Protein AF-A0A7C6WWT4-F1 (afdb_monomer_lite)

Foldseek 3Di:
DDDDDDDDDDDPPPVVVVVVVVVVVVVVVPPPPPPPQPAAEDEDEAQDKDKDFDAAFPDKDKQDVQQWNWDDPDRTIIIIHGHHADWIWMWTQHPVGIGIHIYGYDHDCPVVQVVLCVQLPDPQWDWDDDPQEIEIAGEDAEVVSVVSSVVSVVVVGVHYDYHYHHNDYDDPDPPPDDDQVVLVVVLPFPQWRWDAAPQEIETDGEHQDPVSQVSSQVSSCVRGVHYHRLYHHPDDPDDDDDDDDDDDDDDDDDDDDDDDDDDDDDDDDDDDDDDDDPCPPQVNLLVSLCVQLVDPQWHWGGDPQEIETDGEDQDVSSQVVSQVSNVVRGVHYHYPYHHDDPDPPDPDDDDDDDDDDDDDDDDD

Sequence (364 aa):
MIENGRWSSYIRLYPKAIITLIFVLIFILCAPSIQAEEKATFGVVVGCSRILRAEDVVRAAVANPNIADIVVVSKTEVIVNGKAEGRTTLYIWDSSGRVGYDIRVCDDNHEFLSEIHDTIGLDDLKVRFAKSTLLMEGTCETDAEYERADKIAKAYAEKVLNLITVLHPKSPPPPETIDASQVAADMGIEGVHVRVVKGAIILEGSVKNPDDSKRAEEFAKLFAPQVLNFLDVETPPEEEVKEAASEAGVATAVAPSEEAVEEVDVENAGDEAEDVPLVDSDAELRDRIIAALQDPDIEVMVVDGTALLEGEVPDDYRKLRAEAVAKLYAQKVVSVLQVVEAEPELPVVSVLPEEPPAPVAPEI

Radius of gyration: 49.46 Å; chains: 1; bounding box: 123×94×142 Å

Structure (mmCIF, N/CA/C/O backbone):
data_AF-A0A7C6WWT4-F1
#
_entry.id   AF-A0A7C6WWT4-F1
#
loop_
_atom_site.group_PDB
_atom_site.id
_atom_site.type_symbol
_atom_site.label_atom_id
_atom_site.label_alt_id
_atom_site.label_comp_id
_atom_site.label_asym_id
_atom_site.label_entity_id
_atom_site.label_seq_id
_atom_site.pdbx_PDB_ins_code
_atom_site.Cartn_x
_atom_site.Cartn_y
_atom_site.Cartn_z
_atom_site.occupancy
_atom_site.B_iso_or_equiv
_atom_site.auth_seq_id
_atom_site.auth_comp_id
_atom_site.auth_asym_id
_atom_site.auth_atom_id
_atom_site.pdbx_PDB_model_num
ATOM 1 N N . MET A 1 1 ? -23.787 81.669 38.935 1.00 37.09 1 MET A N 1
ATOM 2 C CA . MET A 1 1 ? -23.918 80.900 40.191 1.00 37.09 1 MET A CA 1
ATOM 3 C C . MET A 1 1 ? -25.278 80.219 40.142 1.00 37.09 1 MET A C 1
ATOM 5 O O . MET A 1 1 ? -26.197 80.804 39.593 1.00 37.09 1 MET A O 1
ATOM 9 N N . ILE A 1 2 ? -25.318 78.957 40.546 1.00 45.47 2 ILE A N 1
ATOM 10 C CA . ILE A 1 2 ? -26.295 77.909 40.209 1.00 45.47 2 ILE A CA 1
ATOM 11 C C . ILE A 1 2 ? -27.737 78.275 40.588 1.00 45.47 2 ILE A C 1
ATOM 13 O O . ILE A 1 2 ? -27.960 78.653 41.731 1.00 45.47 2 ILE A O 1
ATOM 17 N N . GLU A 1 3 ? -28.706 78.025 39.699 1.00 39.69 3 GLU A N 1
ATOM 18 C CA . GLU A 1 3 ? -30.066 77.679 40.130 1.00 39.69 3 GLU A CA 1
ATOM 19 C C . GLU A 1 3 ? -30.802 76.796 39.108 1.00 39.69 3 GLU A C 1
ATOM 21 O O . GLU A 1 3 ? -30.826 77.050 37.905 1.00 39.69 3 GLU A O 1
ATOM 26 N N . ASN A 1 4 ? -31.343 75.698 39.635 1.00 45.47 4 ASN A N 1
ATOM 27 C CA . ASN A 1 4 ? -31.961 74.575 38.942 1.00 45.47 4 ASN A CA 1
ATOM 28 C C . ASN A 1 4 ? -33.418 74.866 38.552 1.00 45.47 4 ASN A C 1
ATOM 30 O O . ASN A 1 4 ? -34.214 75.286 39.389 1.00 45.47 4 ASN A O 1
ATOM 34 N N . GLY A 1 5 ? -33.800 74.503 37.323 1.00 41.12 5 GLY A N 1
ATOM 35 C CA . GLY A 1 5 ? -35.163 74.628 36.800 1.00 41.12 5 GLY A CA 1
ATOM 36 C C . GLY A 1 5 ? -35.658 73.373 36.072 1.00 41.12 5 GLY A C 1
ATOM 37 O O . GLY A 1 5 ? -35.593 73.292 34.854 1.00 41.12 5 GLY A O 1
ATOM 38 N N . ARG A 1 6 ? -36.156 72.410 36.859 1.00 50.09 6 ARG A N 1
ATOM 39 C CA . ARG A 1 6 ? -37.199 71.391 36.579 1.00 50.09 6 ARG A CA 1
ATOM 40 C C . ARG A 1 6 ? -37.656 71.188 35.122 1.00 50.09 6 ARG A C 1
ATOM 42 O O . ARG A 1 6 ? -38.455 71.978 34.628 1.00 50.09 6 ARG A O 1
ATOM 49 N N . TRP A 1 7 ? -37.374 70.010 34.557 1.00 43.59 7 TRP A N 1
ATOM 50 C CA . TRP A 1 7 ? -38.223 69.371 33.537 1.00 43.59 7 TRP A CA 1
ATOM 51 C C . TRP A 1 7 ? -38.730 68.021 34.060 1.00 43.59 7 TRP A C 1
ATOM 53 O O . TRP A 1 7 ? -37.969 67.082 34.270 1.00 43.59 7 TRP A O 1
ATOM 63 N N . SER A 1 8 ? -40.038 67.959 34.306 1.00 48.38 8 SER A N 1
ATOM 64 C CA . SER A 1 8 ? -40.795 66.723 34.502 1.00 48.38 8 SER A CA 1
ATOM 65 C C . SER A 1 8 ? -41.314 66.271 33.142 1.00 48.38 8 SER A C 1
ATOM 67 O O . SER A 1 8 ? -41.936 67.063 32.435 1.00 48.38 8 SER A O 1
ATOM 69 N N . SER A 1 9 ? -41.090 65.012 32.774 1.00 57.28 9 SER A N 1
ATOM 70 C CA . SER A 1 9 ? -41.817 64.342 31.690 1.00 57.28 9 SER A CA 1
ATOM 71 C C . SER A 1 9 ? -41.943 62.849 31.995 1.00 57.28 9 SER A C 1
ATOM 73 O O . SER A 1 9 ? -41.106 62.026 31.652 1.00 57.28 9 SER A O 1
ATOM 75 N N . TYR A 1 10 ? -43.003 62.564 32.745 1.00 50.06 10 TYR A N 1
ATOM 76 C CA . TYR A 1 10 ? -43.817 61.353 32.816 1.00 50.06 10 TYR A CA 1
ATOM 77 C C . TYR A 1 10 ? -43.426 60.158 31.922 1.00 50.06 10 TYR A C 1
ATOM 79 O O . TYR A 1 10 ? -43.824 60.086 30.762 1.00 50.06 10 TYR A O 1
ATOM 87 N N . ILE A 1 11 ? -42.844 59.120 32.528 1.00 55.06 11 ILE A N 1
ATOM 88 C CA . ILE A 1 11 ? -43.071 57.737 32.093 1.00 55.06 11 ILE A CA 1
ATOM 89 C C . ILE A 1 11 ? -44.123 57.171 33.049 1.00 55.06 11 ILE A C 1
ATOM 91 O O . ILE A 1 11 ? -43.846 56.924 34.222 1.00 55.06 11 ILE A O 1
ATOM 95 N N . ARG A 1 12 ? -45.365 57.014 32.577 1.00 57.94 12 ARG A N 1
ATOM 96 C CA . ARG A 1 12 ? -46.399 56.278 33.319 1.00 57.94 12 ARG A CA 1
ATOM 97 C C . ARG A 1 12 ? -46.010 54.798 33.333 1.00 57.94 12 ARG A C 1
ATOM 99 O O . ARG A 1 12 ? -46.416 54.035 32.464 1.00 57.94 12 ARG A O 1
ATOM 106 N N . LEU A 1 13 ? -45.199 54.408 34.314 1.00 54.38 13 LEU A N 1
ATOM 107 C CA . LEU A 1 13 ? -44.956 53.014 34.667 1.00 54.38 13 LEU A CA 1
ATOM 108 C C . LEU A 1 13 ? -46.289 52.403 35.116 1.00 54.38 13 LEU A C 1
ATOM 110 O O . LEU A 1 13 ? -46.769 52.687 36.211 1.00 54.38 13 LEU A O 1
ATOM 114 N N . TYR A 1 14 ? -46.910 51.578 34.272 1.00 64.81 14 TYR A N 1
ATOM 115 C CA . TYR A 1 14 ? -48.048 50.762 34.685 1.00 64.81 14 TYR A CA 1
ATOM 116 C C . TYR A 1 14 ? -47.516 49.635 35.585 1.00 64.81 14 TYR A C 1
ATOM 118 O O . TYR A 1 14 ? -46.857 48.725 35.075 1.00 64.81 14 TYR A O 1
ATOM 126 N N . PRO A 1 15 ? -47.790 49.639 36.905 1.00 66.06 15 PRO A N 1
ATOM 127 C CA . PRO A 1 15 ? -47.183 48.685 37.840 1.00 66.06 15 PRO A CA 1
ATOM 128 C C . PRO A 1 15 ? -47.517 47.230 37.483 1.00 66.06 15 PRO A C 1
ATOM 130 O O . PRO A 1 15 ? -46.713 46.332 37.702 1.00 66.06 15 PRO A O 1
ATOM 133 N N . LYS A 1 16 ? -48.669 47.000 36.840 1.00 67.75 16 LYS A N 1
ATOM 134 C CA . LYS A 1 16 ? -49.103 45.677 36.373 1.00 67.75 16 LYS A CA 1
ATOM 135 C C . LYS A 1 16 ? -48.230 45.122 35.243 1.00 67.75 16 LYS A C 1
ATOM 137 O O . LYS A 1 16 ? -47.957 43.931 35.256 1.00 67.75 16 LYS A O 1
ATOM 142 N N . ALA A 1 17 ? -47.761 45.971 34.323 1.00 72.69 17 ALA A N 1
ATOM 143 C CA . ALA A 1 17 ? -46.918 45.555 33.199 1.00 72.69 17 ALA A CA 1
ATOM 144 C C . ALA A 1 17 ? -45.510 45.145 33.661 1.00 72.69 17 ALA A C 1
ATOM 146 O O . ALA A 1 17 ? -44.929 44.193 33.143 1.00 72.69 17 ALA A O 1
ATOM 147 N N . ILE A 1 18 ? -44.990 45.824 34.688 1.00 77.25 18 ILE A N 1
ATOM 148 C CA . ILE A 1 18 ? -43.711 45.472 35.317 1.00 77.25 18 ILE A CA 1
ATOM 149 C C . ILE A 1 18 ? -43.830 44.156 36.082 1.00 77.25 18 ILE A C 1
ATOM 151 O O . ILE A 1 18 ? -42.967 43.299 35.942 1.00 77.25 18 ILE A O 1
ATOM 155 N N . ILE A 1 19 ? -44.915 43.954 36.834 1.00 80.25 19 ILE A N 1
ATOM 156 C CA . ILE A 1 19 ? -45.134 42.702 37.572 1.00 80.25 19 ILE A CA 1
ATOM 157 C C . ILE A 1 19 ? -45.269 41.516 36.608 1.00 80.25 19 ILE A C 1
ATOM 159 O O . ILE A 1 19 ? -44.666 40.474 36.852 1.00 80.25 19 ILE A O 1
ATOM 163 N N . THR A 1 20 ? -45.985 41.668 35.488 1.00 80.38 20 THR A N 1
ATOM 164 C CA . THR A 1 20 ? -46.071 40.609 34.469 1.00 80.38 20 THR A CA 1
ATOM 165 C C . THR A 1 20 ? -44.727 40.334 33.805 1.00 80.38 20 THR A C 1
ATOM 167 O O . THR A 1 20 ? -44.397 39.176 33.576 1.00 80.38 20 THR A O 1
ATOM 170 N N . LEU A 1 21 ? -43.919 41.367 33.544 1.00 81.25 21 LEU A N 1
ATOM 171 C CA . LEU A 1 21 ? -42.595 41.198 32.945 1.00 81.25 21 LEU A CA 1
ATOM 172 C C . LEU A 1 21 ? -41.622 40.506 33.910 1.00 81.25 21 LEU A C 1
ATOM 174 O O . LEU A 1 21 ? -40.869 39.637 33.487 1.00 81.25 21 LEU A O 1
ATOM 178 N N . ILE A 1 22 ? -41.697 40.815 35.207 1.00 82.25 22 ILE A N 1
ATOM 179 C CA . ILE A 1 22 ? -40.928 40.125 36.250 1.00 82.25 22 ILE A CA 1
ATOM 180 C C . ILE A 1 22 ? -41.369 38.663 36.374 1.00 82.25 22 ILE A C 1
ATOM 182 O O . ILE A 1 22 ? -40.515 37.787 36.447 1.00 82.25 22 ILE A O 1
ATOM 186 N N . PHE A 1 23 ? -42.673 38.370 36.346 1.00 79.19 23 PHE A N 1
ATOM 187 C CA . PHE A 1 23 ? -43.162 36.987 36.402 1.00 79.19 23 PHE A CA 1
ATOM 188 C C . PHE A 1 23 ? -42.739 36.165 35.182 1.00 79.19 23 PHE A C 1
ATOM 190 O O . PHE A 1 23 ? -42.333 35.019 35.343 1.00 79.19 23 PHE A O 1
ATOM 197 N N . VAL A 1 24 ? -42.775 36.745 33.979 1.00 81.06 24 VAL A N 1
ATOM 198 C CA . VAL A 1 24 ? -42.287 36.085 32.757 1.00 81.06 24 VAL A CA 1
ATOM 199 C C . VAL A 1 24 ? -40.772 35.883 32.815 1.00 81.06 24 VAL A C 1
ATOM 201 O O . VAL A 1 24 ? -40.292 34.804 32.480 1.00 81.06 24 VAL A O 1
ATOM 204 N N . LEU A 1 25 ? -40.017 36.867 33.310 1.00 79.44 25 LEU A N 1
ATOM 205 C CA . LEU A 1 25 ? -38.568 36.751 33.482 1.00 79.44 25 LEU A CA 1
ATOM 206 C C . LEU A 1 25 ? -38.199 35.672 34.515 1.00 79.44 25 LEU A C 1
ATOM 208 O O . LEU A 1 25 ? -37.285 34.891 34.279 1.00 79.44 25 LEU A O 1
ATOM 212 N N . ILE A 1 26 ? -38.942 35.577 35.622 1.00 80.12 26 ILE A N 1
ATOM 213 C CA . ILE A 1 26 ? -38.788 34.516 36.629 1.00 80.12 26 ILE A CA 1
ATOM 214 C C . ILE A 1 26 ? -39.153 33.153 36.040 1.00 80.12 26 ILE A C 1
ATOM 216 O O . ILE A 1 26 ? -38.469 32.178 36.320 1.00 80.12 26 ILE A O 1
ATOM 220 N N . PHE A 1 27 ? -40.187 33.069 35.201 1.00 72.25 27 PHE A N 1
ATOM 221 C CA . PHE A 1 27 ? -40.571 31.816 34.550 1.00 72.25 27 PHE A CA 1
ATOM 222 C C . PHE A 1 27 ? -39.515 31.342 33.539 1.00 72.25 27 PHE A C 1
ATOM 224 O O . PHE A 1 27 ? -39.257 30.148 33.437 1.00 72.25 27 PHE A O 1
ATOM 231 N N . ILE A 1 28 ? -38.855 32.275 32.844 1.00 72.12 28 ILE A N 1
ATOM 232 C CA . ILE A 1 28 ? -37.736 31.985 31.935 1.00 72.12 28 ILE A CA 1
ATOM 233 C C . ILE A 1 28 ? -36.472 31.593 32.720 1.00 72.12 28 ILE A C 1
ATOM 235 O O . ILE A 1 28 ? -35.783 30.660 32.319 1.00 72.12 28 ILE A O 1
ATOM 239 N N . LEU A 1 29 ? -36.182 32.243 33.857 1.00 67.12 29 LEU A N 1
ATOM 240 C CA . LEU A 1 29 ? -35.062 31.861 34.733 1.00 67.12 29 LEU A CA 1
ATOM 241 C C . LEU A 1 29 ? -35.305 30.557 35.512 1.00 67.12 29 LEU A C 1
ATOM 243 O O . LEU A 1 29 ? -34.347 29.923 35.940 1.00 67.12 29 LEU A O 1
ATOM 247 N N . CYS A 1 30 ? -36.564 30.166 35.709 1.00 58.78 30 CYS A N 1
ATOM 248 C CA . CYS A 1 30 ? -36.973 28.942 36.402 1.00 58.78 30 CYS A CA 1
ATOM 249 C C . CYS A 1 30 ? -37.326 27.811 35.421 1.00 58.78 30 CYS A C 1
ATOM 251 O O . CYS A 1 30 ? -37.989 26.841 35.792 1.00 58.78 30 CYS A O 1
ATOM 253 N N . ALA A 1 31 ? -36.901 27.917 34.157 1.00 66.12 31 ALA A N 1
ATOM 254 C CA . ALA A 1 31 ? -36.904 26.760 33.281 1.00 66.12 31 ALA A CA 1
ATOM 255 C C . ALA A 1 31 ? -35.972 25.711 33.912 1.00 66.12 31 ALA A C 1
ATOM 257 O O . ALA A 1 31 ? -34.807 26.025 34.170 1.00 66.12 31 ALA A O 1
ATOM 258 N N . PRO A 1 32 ? -36.455 24.492 34.214 1.00 60.78 32 PRO A N 1
ATOM 259 C CA . PRO A 1 32 ? -35.585 23.454 34.732 1.00 60.78 32 PRO A CA 1
ATOM 260 C C . PRO A 1 32 ? -34.499 23.214 33.689 1.00 60.78 32 PRO A C 1
ATOM 262 O O . PRO A 1 32 ? -34.790 22.814 32.560 1.00 60.78 32 PRO A O 1
ATOM 265 N N . SER A 1 33 ? -33.250 23.502 34.050 1.00 61.88 33 SER A N 1
ATOM 266 C CA . SER A 1 33 ? -32.102 23.143 33.235 1.00 61.88 33 SER A CA 1
ATOM 267 C C . SER A 1 33 ? -32.177 21.640 32.997 1.00 61.88 33 SER A C 1
ATOM 269 O O . SER A 1 33 ? -32.042 20.856 33.937 1.00 61.88 33 SER A O 1
ATOM 271 N N . ILE A 1 34 ? -32.432 21.233 31.752 1.00 55.34 34 ILE A N 1
ATOM 272 C CA . ILE A 1 34 ? -32.252 19.848 31.324 1.00 55.34 34 ILE A CA 1
ATOM 273 C C . ILE A 1 34 ? -30.749 19.597 31.427 1.00 55.34 34 ILE A C 1
ATOM 275 O O . ILE A 1 34 ? -29.979 19.931 30.531 1.00 55.34 34 ILE A O 1
ATOM 279 N N . GLN A 1 35 ? -30.324 19.106 32.587 1.00 47.88 35 GLN A N 1
ATOM 280 C CA . GLN A 1 35 ? -28.974 18.623 32.816 1.00 47.88 35 GLN A CA 1
ATOM 281 C C . GLN A 1 35 ? -28.802 17.405 31.907 1.00 47.88 35 GLN A C 1
ATOM 283 O O . GLN A 1 35 ? -29.459 16.381 32.096 1.00 47.88 35 GLN A O 1
ATOM 288 N N . ALA A 1 36 ? -27.974 17.539 30.873 1.00 52.09 36 ALA A N 1
ATOM 289 C CA . ALA A 1 36 ? -27.490 16.388 30.137 1.00 52.09 36 ALA A CA 1
ATOM 290 C C . ALA A 1 36 ? -26.675 15.543 31.125 1.00 52.09 36 ALA A C 1
ATOM 292 O O . ALA A 1 36 ? -25.638 15.990 31.604 1.00 52.09 36 ALA A O 1
ATOM 293 N N . GLU A 1 37 ? -27.195 14.369 31.484 1.00 60.41 37 GLU A N 1
ATOM 294 C CA . GLU A 1 37 ? -26.532 13.411 32.370 1.00 60.41 37 GLU A CA 1
ATOM 295 C C . GLU A 1 37 ? -25.181 13.032 31.740 1.00 60.41 37 GLU A C 1
ATOM 297 O O . GLU A 1 37 ? -25.131 12.308 30.741 1.00 60.41 37 GLU A O 1
ATOM 302 N N . GLU A 1 38 ? -24.087 13.584 32.271 1.00 60.84 38 GLU A N 1
ATOM 303 C CA . GLU A 1 38 ? -22.725 13.256 31.856 1.00 60.84 38 GLU A CA 1
ATOM 304 C C . GLU A 1 38 ? -22.441 11.810 32.278 1.00 60.84 38 GLU A C 1
ATOM 306 O O . GLU A 1 38 ? -22.104 11.515 33.423 1.00 60.84 38 GLU A O 1
ATOM 311 N N . LYS A 1 39 ? -22.676 10.872 31.357 1.00 74.69 39 LYS A N 1
ATOM 312 C CA . LYS A 1 39 ? -22.480 9.443 31.612 1.00 74.69 39 LYS A CA 1
ATOM 313 C C . LYS A 1 39 ? -20.994 9.156 31.802 1.00 74.69 39 LYS A C 1
ATOM 315 O O . LYS A 1 39 ? -20.193 9.368 30.889 1.00 74.69 39 LYS A O 1
ATOM 320 N N . ALA A 1 40 ? -20.634 8.613 32.961 1.00 84.38 40 ALA A N 1
ATOM 321 C CA . ALA A 1 40 ? -19.265 8.208 33.253 1.00 84.38 40 ALA A CA 1
ATOM 322 C C . ALA A 1 40 ? -18.794 7.141 32.249 1.00 84.38 40 ALA A C 1
ATOM 324 O O . ALA A 1 40 ? -19.489 6.157 31.993 1.00 84.38 40 ALA A O 1
ATOM 325 N N . THR A 1 41 ? -17.611 7.333 31.663 1.00 89.06 41 THR A N 1
ATOM 326 C CA . THR A 1 41 ? -17.051 6.388 30.685 1.00 89.06 41 THR A CA 1
ATOM 327 C C . THR A 1 41 ? -16.286 5.270 31.396 1.00 89.06 41 THR A C 1
ATOM 329 O O . THR A 1 41 ? -15.488 5.536 32.293 1.00 89.06 41 THR A O 1
ATOM 332 N N . PHE A 1 42 ? -16.488 4.020 30.979 1.00 90.88 42 PHE A N 1
ATOM 333 C CA . PHE A 1 42 ? -15.825 2.842 31.537 1.00 90.88 42 PHE A CA 1
ATOM 334 C C . PHE A 1 42 ? -15.262 1.954 30.419 1.00 90.88 42 PHE A C 1
ATOM 336 O O . PHE A 1 42 ? -16.002 1.374 29.628 1.00 90.88 42 PHE A O 1
ATOM 343 N N . GLY A 1 43 ? -13.933 1.872 30.331 1.00 90.75 43 GLY A N 1
ATOM 344 C CA . GLY A 1 43 ? -13.235 1.097 29.300 1.00 90.75 43 GLY A CA 1
ATOM 345 C C . GLY A 1 43 ? -12.990 -0.361 29.701 1.00 90.75 43 GLY A C 1
ATOM 346 O O . GLY A 1 43 ? -12.590 -0.618 30.841 1.00 90.75 43 GLY A O 1
ATOM 347 N N . VAL A 1 44 ? -13.180 -1.291 28.764 1.00 92.38 44 VAL A N 1
ATOM 348 C CA . VAL A 1 44 ? -12.914 -2.734 28.905 1.00 92.38 44 VAL A CA 1
ATOM 349 C C . VAL A 1 44 ? -12.201 -3.241 27.645 1.00 92.38 44 VAL A C 1
ATOM 351 O O . VAL A 1 44 ? -12.447 -2.726 26.560 1.00 92.38 44 VAL A O 1
ATOM 354 N N . VAL A 1 45 ? -11.317 -4.229 27.780 1.00 90.75 45 VAL A N 1
ATOM 355 C CA . VAL A 1 45 ? -10.637 -4.862 26.637 1.00 90.75 45 VAL A CA 1
ATOM 356 C C . VAL A 1 45 ? -11.457 -6.053 26.127 1.00 90.75 45 VAL A C 1
ATOM 358 O O . VAL A 1 45 ? -12.084 -6.747 26.932 1.00 90.75 45 VAL A O 1
ATOM 361 N N . VAL A 1 46 ? -11.494 -6.284 24.810 1.00 92.00 46 VAL A N 1
ATOM 362 C CA . VAL A 1 46 ? -12.148 -7.469 24.218 1.00 92.00 46 VAL A CA 1
ATOM 363 C C . VAL A 1 46 ? -11.571 -8.751 24.835 1.00 92.00 46 VAL A C 1
ATOM 365 O O . VAL A 1 46 ? -10.364 -8.909 24.952 1.00 92.00 46 VAL A O 1
ATOM 368 N N . GLY A 1 47 ? -12.431 -9.670 25.275 1.00 88.19 47 GLY A N 1
ATOM 369 C CA . GLY A 1 47 ? -12.022 -10.919 25.926 1.00 88.19 47 GLY A CA 1
ATOM 370 C C . GLY A 1 47 ? -11.629 -10.775 27.402 1.00 88.19 47 GLY A C 1
ATOM 371 O O . GLY A 1 47 ? -11.477 -11.784 28.090 1.00 88.19 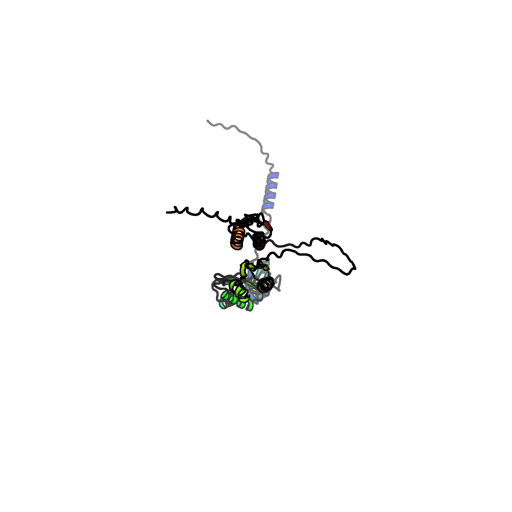47 GLY A O 1
ATOM 372 N N . CYS A 1 48 ? -11.523 -9.550 27.924 1.00 89.56 48 CYS A N 1
ATOM 373 C CA . CYS A 1 48 ? -11.205 -9.283 29.323 1.00 89.56 48 CYS A CA 1
ATOM 374 C C . CYS A 1 48 ? -12.435 -8.846 30.132 1.00 89.56 48 CYS A C 1
ATOM 376 O O . CYS A 1 48 ? -13.448 -8.377 29.607 1.00 89.56 48 CYS A O 1
ATOM 378 N N . SER A 1 49 ? -12.319 -8.955 31.455 1.00 93.38 49 SER A N 1
ATOM 379 C CA . SER A 1 49 ? -13.327 -8.502 32.415 1.00 93.38 49 SER A CA 1
ATOM 380 C C . SER A 1 49 ? -12.769 -7.411 33.321 1.00 93.38 49 SER A C 1
ATOM 382 O O . SER A 1 49 ? -11.629 -7.516 33.776 1.00 93.38 49 SER A O 1
ATOM 384 N N . ARG A 1 50 ? -13.574 -6.401 33.655 1.00 94.00 50 ARG A N 1
ATOM 385 C CA . ARG A 1 50 ? -13.189 -5.334 34.587 1.00 94.00 50 ARG A CA 1
ATOM 386 C C . ARG A 1 50 ? -14.277 -5.105 35.631 1.00 94.00 50 ARG A C 1
ATOM 388 O O . ARG A 1 50 ? -15.463 -5.112 35.314 1.00 94.00 50 ARG A O 1
ATOM 395 N N . ILE A 1 51 ? -13.868 -4.885 36.878 1.00 95.12 51 ILE A N 1
ATOM 396 C CA . ILE A 1 51 ? -14.790 -4.634 37.992 1.00 95.12 51 ILE A CA 1
ATOM 397 C C . ILE A 1 51 ? -15.173 -3.153 38.007 1.00 95.12 51 ILE A C 1
ATOM 399 O O . ILE A 1 51 ? -14.311 -2.278 38.124 1.00 95.12 51 ILE A O 1
ATOM 403 N N . LEU A 1 52 ? -16.471 -2.886 37.916 1.00 93.81 52 LEU A N 1
ATOM 404 C CA . LEU A 1 52 ? -17.077 -1.594 38.187 1.00 93.81 52 LEU A CA 1
ATOM 405 C C . LEU A 1 52 ? -17.570 -1.578 39.634 1.00 93.81 52 LEU A C 1
ATOM 407 O O . LEU A 1 52 ? -18.401 -2.396 40.036 1.00 93.81 52 LEU A O 1
ATOM 411 N N . ARG A 1 53 ? -17.048 -0.633 40.415 1.00 92.94 53 ARG A N 1
ATOM 412 C CA . ARG A 1 53 ? -17.513 -0.391 41.781 1.00 92.94 53 ARG A CA 1
ATOM 413 C C . ARG A 1 53 ? -18.717 0.540 41.756 1.00 92.94 53 ARG A C 1
ATOM 415 O O . ARG A 1 53 ? -18.680 1.568 41.084 1.00 92.94 53 ARG A O 1
ATOM 422 N N . ALA A 1 54 ? -19.749 0.164 42.494 1.00 88.75 54 ALA A N 1
ATOM 423 C CA . ALA A 1 54 ? -20.974 0.929 42.687 1.00 88.75 54 ALA A CA 1
ATOM 424 C C . ALA A 1 54 ? -21.414 0.811 44.155 1.00 88.75 54 ALA A C 1
ATOM 426 O O . ALA A 1 54 ? -20.810 0.065 44.921 1.00 88.75 54 ALA A O 1
ATOM 427 N N . GLU A 1 55 ? -22.441 1.547 44.563 1.00 90.19 55 GLU A N 1
ATOM 428 C CA . GLU A 1 55 ? -22.988 1.481 45.922 1.00 90.19 55 GLU A CA 1
ATOM 429 C C . GLU A 1 55 ? -24.436 0.992 45.867 1.00 90.19 55 GLU A C 1
ATOM 431 O O . GLU A 1 55 ? -25.180 1.362 44.965 1.00 90.19 55 GLU A O 1
ATOM 436 N N . ASP A 1 56 ? -24.824 0.127 46.808 1.00 91.38 56 ASP A N 1
ATOM 437 C CA . ASP A 1 56 ? -26.190 -0.392 46.958 1.00 91.38 56 ASP A CA 1
ATOM 438 C C . ASP A 1 56 ? -26.872 -0.867 45.659 1.00 91.38 56 ASP A C 1
ATOM 440 O O . ASP A 1 56 ? -28.060 -0.631 45.440 1.00 91.38 56 ASP A O 1
ATOM 444 N N . VAL A 1 57 ? -26.144 -1.591 44.804 1.00 92.69 57 VAL A N 1
ATOM 445 C CA . VAL A 1 57 ? -26.666 -2.121 43.538 1.00 92.69 57 VAL A CA 1
ATOM 446 C C . VAL A 1 57 ? -27.883 -3.012 43.792 1.00 92.69 57 VAL A C 1
ATOM 448 O O . VAL A 1 57 ? -27.791 -4.076 44.408 1.00 92.69 57 VAL A O 1
ATOM 451 N N . VAL A 1 58 ? -29.030 -2.583 43.266 1.00 93.62 58 VAL A N 1
ATOM 452 C CA . VAL A 1 58 ? -30.297 -3.326 43.301 1.00 93.62 58 VAL A CA 1
ATOM 453 C C . VAL A 1 58 ? -30.488 -4.113 42.011 1.00 93.62 58 VAL A C 1
ATOM 455 O O . VAL A 1 58 ? -30.921 -5.264 42.030 1.00 93.62 58 VAL A O 1
ATOM 458 N N . ARG A 1 59 ? -30.182 -3.484 40.873 1.00 92.62 59 ARG A N 1
ATOM 459 C CA . ARG A 1 59 ? -30.249 -4.105 39.545 1.00 92.62 59 ARG A CA 1
ATOM 460 C C . ARG A 1 59 ? -29.259 -3.444 38.595 1.00 92.62 59 ARG A C 1
ATOM 462 O O . ARG A 1 59 ? -28.931 -2.271 38.752 1.00 92.62 59 ARG A O 1
ATOM 469 N N . ALA A 1 60 ? -28.852 -4.182 37.572 1.00 94.81 60 ALA A N 1
ATOM 470 C CA . ALA A 1 60 ? -28.037 -3.671 36.482 1.00 94.81 60 ALA A CA 1
ATOM 471 C C . ALA A 1 60 ? -28.541 -4.222 35.142 1.00 94.81 60 ALA A C 1
ATOM 473 O O . ALA A 1 60 ? -29.094 -5.320 35.092 1.00 94.81 60 ALA A O 1
ATOM 474 N N . ALA A 1 61 ? -28.378 -3.454 34.068 1.00 95.69 61 ALA A N 1
ATOM 475 C CA . ALA A 1 61 ? -28.733 -3.872 32.715 1.00 95.69 61 ALA A CA 1
ATOM 476 C C . ALA A 1 61 ? -27.795 -3.237 31.690 1.00 95.69 61 ALA A C 1
ATOM 478 O O . ALA A 1 61 ? -27.506 -2.043 31.767 1.00 95.69 61 ALA A O 1
ATOM 479 N N . VAL A 1 62 ? -27.369 -4.016 30.700 1.00 96.75 62 VAL A N 1
ATOM 480 C CA . VAL A 1 62 ? -26.573 -3.532 29.568 1.00 96.75 62 VAL A CA 1
ATOM 481 C C . VAL A 1 62 ? -27.450 -3.393 28.326 1.00 96.75 62 VAL A C 1
ATOM 483 O O . VAL A 1 62 ? -28.315 -4.227 28.072 1.00 96.75 62 VAL A O 1
ATOM 486 N N . ALA A 1 63 ? -27.245 -2.325 27.556 1.00 96.94 63 ALA A N 1
ATOM 487 C CA . ALA A 1 63 ? -28.045 -2.034 26.368 1.00 96.94 63 ALA A CA 1
ATOM 488 C C . ALA A 1 63 ? -27.828 -3.065 25.247 1.00 96.94 63 ALA A C 1
ATOM 490 O O . ALA A 1 63 ? -28.781 -3.487 24.599 1.00 96.94 63 ALA A O 1
ATOM 491 N N . ASN A 1 64 ? -26.577 -3.476 25.028 1.00 97.19 64 ASN A N 1
ATOM 492 C CA . ASN A 1 64 ? -26.205 -4.491 24.046 1.00 97.19 64 ASN A CA 1
ATOM 493 C C . ASN A 1 64 ? -25.239 -5.533 24.658 1.00 97.19 64 ASN A C 1
ATOM 495 O O . ASN A 1 64 ? -24.044 -5.236 24.765 1.00 97.19 64 ASN A O 1
ATOM 499 N N . PRO A 1 65 ? -25.727 -6.742 25.014 1.00 96.25 65 PRO A N 1
ATOM 500 C CA . PRO A 1 65 ? -24.925 -7.817 25.611 1.00 96.25 65 PRO A CA 1
ATOM 501 C C . PRO A 1 65 ? -23.986 -8.538 24.626 1.00 96.25 65 PRO A C 1
ATOM 503 O O . PRO A 1 65 ? -23.189 -9.387 25.032 1.00 96.25 65 PRO A O 1
ATOM 506 N N . ASN A 1 66 ? -24.063 -8.235 23.324 1.00 96.75 66 ASN A N 1
ATOM 507 C CA . ASN A 1 66 ? -23.110 -8.759 22.340 1.00 96.75 66 ASN A CA 1
ATOM 508 C C . ASN A 1 66 ? -21.783 -7.984 22.361 1.00 96.75 66 ASN A C 1
ATOM 510 O O . ASN A 1 66 ? -20.755 -8.556 22.020 1.00 96.75 66 ASN A O 1
ATOM 514 N N . ILE A 1 67 ? -21.807 -6.713 22.785 1.00 95.88 67 ILE A N 1
ATOM 515 C CA . ILE A 1 67 ? -20.616 -5.854 22.909 1.00 95.88 67 ILE A CA 1
ATOM 516 C C . ILE A 1 67 ? -19.966 -6.057 24.277 1.00 95.88 67 ILE A C 1
ATOM 518 O O . ILE A 1 67 ? -18.787 -6.388 24.362 1.00 95.88 67 ILE A O 1
ATOM 522 N N . ALA A 1 68 ? -20.742 -5.897 25.350 1.00 96.69 68 ALA A N 1
ATOM 523 C CA . ALA A 1 68 ? -20.284 -6.154 26.708 1.00 96.69 68 ALA A CA 1
ATOM 524 C C . ALA A 1 68 ? -21.392 -6.817 27.518 1.00 96.69 68 ALA A C 1
ATOM 526 O O . ALA A 1 68 ? -22.544 -6.402 27.428 1.00 96.69 68 ALA A O 1
ATOM 527 N N . ASP A 1 69 ? -21.039 -7.814 28.316 1.00 96.81 69 ASP A N 1
ATOM 528 C CA . ASP A 1 69 ? -21.955 -8.500 29.225 1.00 96.81 69 ASP A CA 1
ATOM 529 C C . ASP A 1 69 ? -21.641 -8.134 30.677 1.00 96.81 69 ASP A C 1
ATOM 531 O O . ASP A 1 69 ? -20.537 -7.681 30.983 1.00 96.81 69 ASP A O 1
ATOM 535 N N . ILE A 1 70 ? -22.611 -8.290 31.573 1.00 96.00 70 ILE A N 1
ATOM 536 C CA . ILE A 1 70 ? -22.486 -7.842 32.957 1.00 96.00 70 ILE A CA 1
ATOM 537 C C . ILE A 1 70 ? -22.913 -8.917 33.946 1.00 96.00 70 ILE A C 1
ATOM 539 O O . ILE A 1 70 ? -23.901 -9.622 33.754 1.00 96.00 70 ILE A O 1
ATOM 543 N N . VAL A 1 71 ? -22.186 -8.998 35.055 1.00 96.00 71 VAL A N 1
ATOM 544 C CA . VAL A 1 71 ? -22.501 -9.898 36.162 1.00 96.00 71 VAL A CA 1
ATOM 545 C C . VAL A 1 71 ? -22.451 -9.105 37.456 1.00 96.00 71 VAL A C 1
ATOM 547 O O . VAL A 1 71 ? -21.408 -8.581 37.840 1.00 96.00 71 VAL A O 1
ATOM 550 N N . VAL A 1 72 ? -23.586 -9.006 38.143 1.00 94.94 72 VAL A N 1
ATOM 551 C CA . VAL A 1 72 ? -23.648 -8.389 39.473 1.00 94.94 72 VAL A CA 1
ATOM 552 C C . VAL A 1 72 ? -23.149 -9.413 40.488 1.00 94.94 72 VAL A C 1
ATOM 554 O O . VAL A 1 72 ? -23.777 -10.453 40.673 1.00 94.94 72 VAL A O 1
ATOM 557 N N . VAL A 1 73 ? -22.010 -9.132 41.121 1.00 93.88 73 VAL A N 1
ATOM 558 C CA . VAL A 1 73 ? -21.368 -10.050 42.079 1.00 93.88 73 VAL A CA 1
ATOM 559 C C . VAL A 1 73 ? -21.813 -9.742 43.502 1.00 93.88 73 VAL A C 1
ATOM 561 O O . VAL A 1 73 ? -22.030 -10.646 44.308 1.00 93.88 73 VAL A O 1
ATOM 564 N N . SER A 1 74 ? -21.967 -8.459 43.821 1.00 93.75 74 SER A N 1
ATOM 565 C CA . SER A 1 74 ? -22.387 -7.993 45.138 1.00 93.75 74 SER A CA 1
ATOM 566 C C . SER A 1 74 ? -23.156 -6.677 45.025 1.00 93.75 74 SER A C 1
ATOM 568 O O . SER A 1 74 ? -23.311 -6.119 43.939 1.00 93.75 74 SER A O 1
ATOM 570 N N . LYS A 1 75 ? -23.610 -6.141 46.164 1.00 92.94 75 LYS A N 1
ATOM 571 C CA . LYS A 1 75 ? -24.206 -4.798 46.223 1.00 92.94 75 LYS A CA 1
ATOM 572 C C . LYS A 1 75 ? -23.221 -3.684 45.866 1.00 92.94 75 LYS A C 1
ATOM 574 O O . LYS A 1 75 ? -23.658 -2.558 45.676 1.00 92.94 75 LYS A O 1
ATOM 579 N N . THR A 1 76 ? -21.921 -3.971 45.805 1.00 93.25 76 THR A N 1
ATOM 580 C CA . THR A 1 76 ? -20.897 -2.955 45.548 1.00 93.25 76 THR A CA 1
ATOM 581 C C . THR A 1 76 ? -20.060 -3.213 44.300 1.00 93.25 76 THR A C 1
ATOM 583 O O . THR A 1 76 ? -19.237 -2.380 43.924 1.00 93.25 76 THR A O 1
ATOM 586 N N . GLU A 1 77 ? -20.230 -4.366 43.651 1.00 94.62 77 GLU A N 1
ATOM 587 C CA . GLU A 1 77 ? -19.375 -4.792 42.546 1.00 94.62 77 GLU A CA 1
ATOM 588 C C . GLU A 1 77 ? -20.183 -5.413 41.409 1.00 94.62 77 GLU A C 1
ATOM 590 O O . GLU A 1 77 ? -20.948 -6.368 41.589 1.00 94.62 77 GLU A O 1
ATOM 595 N N . VAL A 1 78 ? -19.945 -4.887 40.211 1.00 95.81 78 VAL A N 1
ATOM 596 C CA . VAL A 1 78 ? -20.460 -5.405 38.946 1.00 95.81 78 VAL A CA 1
ATOM 597 C C . VAL A 1 78 ? -19.269 -5.709 38.048 1.00 95.81 78 VAL A C 1
ATOM 599 O O . VAL A 1 78 ? -18.454 -4.834 37.768 1.00 95.81 78 VAL A O 1
ATOM 602 N N . ILE A 1 79 ? -19.145 -6.949 37.591 1.00 96.25 79 ILE A N 1
ATOM 603 C CA . ILE A 1 79 ? -18.156 -7.328 36.584 1.00 96.25 79 ILE A CA 1
ATOM 604 C C . ILE A 1 79 ? -18.715 -6.976 35.208 1.00 96.25 79 ILE A C 1
ATOM 606 O O . ILE A 1 79 ? -19.852 -7.324 34.893 1.00 96.25 79 ILE A O 1
ATOM 610 N N . VAL A 1 80 ? -17.906 -6.311 34.389 1.00 96.94 80 VAL A N 1
ATOM 611 C CA . VAL A 1 80 ? -18.204 -5.996 32.990 1.00 96.94 80 VAL A CA 1
ATOM 612 C C . VAL A 1 80 ? -17.237 -6.778 32.104 1.00 96.94 80 VAL A C 1
ATOM 614 O O . VAL A 1 80 ? -16.026 -6.583 32.194 1.00 96.94 80 VAL A O 1
ATOM 617 N N . ASN A 1 81 ? -17.768 -7.652 31.255 1.00 96.44 81 ASN A N 1
ATOM 618 C CA . ASN A 1 81 ? -17.022 -8.505 30.333 1.00 96.44 81 ASN A CA 1
ATOM 619 C C . ASN A 1 81 ? -17.067 -7.906 28.925 1.00 96.44 81 ASN A C 1
ATOM 621 O O . ASN A 1 81 ? -18.153 -7.764 28.364 1.00 96.44 81 ASN A O 1
ATOM 625 N N . GLY A 1 82 ? -15.918 -7.579 28.336 1.00 95.38 82 GLY A N 1
ATOM 626 C CA . GLY A 1 82 ? -15.829 -7.136 26.944 1.00 95.38 82 GLY A CA 1
ATOM 627 C C . GLY A 1 82 ? -15.913 -8.333 26.000 1.00 95.38 82 GLY A C 1
ATOM 628 O O . GLY A 1 82 ? -15.099 -9.245 26.096 1.00 95.38 82 GLY A O 1
ATOM 629 N N . LYS A 1 83 ? -16.892 -8.358 25.091 1.00 94.69 83 LYS A N 1
ATOM 630 C CA . LYS A 1 83 ? -17.104 -9.473 24.147 1.00 94.69 83 LYS A CA 1
ATOM 631 C C . LYS A 1 83 ? -16.747 -9.111 22.711 1.00 94.69 83 LYS A C 1
ATOM 633 O O . LYS A 1 83 ? -16.170 -9.937 22.016 1.00 94.69 83 LYS A O 1
ATOM 638 N N . ALA A 1 84 ? -17.081 -7.901 22.277 1.00 93.69 84 ALA A N 1
ATOM 639 C CA . ALA A 1 84 ? -16.771 -7.403 20.942 1.00 93.69 84 ALA A CA 1
ATOM 640 C C . ALA A 1 84 ? -16.489 -5.901 20.993 1.00 93.69 84 ALA A C 1
ATOM 642 O O . ALA A 1 84 ? -17.035 -5.202 21.848 1.00 93.69 84 ALA A O 1
ATOM 643 N N . GLU A 1 85 ? -15.664 -5.407 20.070 1.00 92.56 85 GLU A N 1
ATOM 644 C CA . GLU A 1 85 ? -15.368 -3.979 19.951 1.00 92.56 85 GLU A CA 1
ATOM 645 C C . GLU A 1 85 ? -16.645 -3.147 19.780 1.00 92.56 85 GLU A C 1
ATOM 647 O O . GLU A 1 85 ? -17.549 -3.494 19.013 1.00 92.56 85 GLU A O 1
ATOM 652 N N . GLY A 1 86 ? -16.718 -2.011 20.471 1.00 92.75 86 GLY A N 1
ATOM 653 C CA . GLY A 1 86 ? -17.832 -1.087 20.310 1.00 92.75 86 GLY A CA 1
ATOM 654 C C . GLY A 1 86 ? -18.154 -0.269 21.549 1.00 92.75 86 GLY A C 1
ATOM 655 O O . GLY A 1 86 ? -17.381 -0.174 22.503 1.00 92.75 86 GLY A O 1
ATOM 656 N N . ARG A 1 87 ? -19.331 0.359 21.517 1.00 94.94 87 ARG A N 1
ATOM 657 C CA . ARG A 1 87 ? -19.868 1.144 22.633 1.00 94.94 87 ARG A CA 1
ATOM 658 C C . ARG A 1 87 ? -21.237 0.623 23.030 1.00 94.94 87 ARG A C 1
ATOM 660 O O . ARG A 1 87 ? -22.073 0.348 22.172 1.00 94.94 87 ARG A O 1
ATOM 667 N N . THR A 1 88 ? -21.475 0.504 24.327 1.00 96.38 88 THR A N 1
ATOM 668 C CA . THR A 1 88 ? -22.768 0.111 24.891 1.00 96.38 88 THR A CA 1
ATOM 669 C C . THR A 1 88 ? -23.011 0.887 26.177 1.00 96.38 88 THR A C 1
ATOM 671 O O . THR A 1 88 ? -22.082 1.395 26.790 1.00 96.38 88 THR A O 1
ATOM 674 N N . THR A 1 89 ? -24.263 1.036 26.593 1.00 96.06 89 THR A N 1
ATOM 675 C CA . THR A 1 89 ? -24.581 1.715 27.856 1.00 96.06 89 THR A CA 1
ATOM 676 C C . THR A 1 89 ? -24.907 0.682 28.922 1.00 96.06 89 THR A C 1
ATOM 678 O O . THR A 1 89 ? -25.734 -0.200 28.691 1.00 96.06 89 THR A O 1
ATOM 681 N N . LEU A 1 90 ? -24.290 0.810 30.092 1.00 95.25 90 LEU A N 1
ATOM 682 C CA . LEU A 1 90 ? -24.671 0.082 31.297 1.00 95.25 90 LEU A CA 1
ATOM 683 C C . LEU A 1 90 ? -25.526 0.997 32.172 1.00 95.25 90 LEU A C 1
ATOM 685 O O . LEU A 1 90 ? -25.156 2.134 32.442 1.00 95.25 90 LEU A O 1
ATOM 689 N N . TYR A 1 91 ? -26.659 0.491 32.633 1.00 95.19 91 TYR A N 1
ATOM 690 C CA . TYR A 1 91 ? -27.489 1.135 33.636 1.00 95.19 91 TYR A CA 1
ATOM 691 C C . TYR A 1 91 ? -27.381 0.370 34.944 1.00 95.19 91 TYR A C 1
ATOM 693 O O . TYR A 1 91 ? -27.627 -0.836 34.978 1.00 95.19 91 TYR A O 1
ATOM 701 N N . ILE A 1 92 ? -27.054 1.079 36.017 1.00 94.44 92 ILE A N 1
ATOM 702 C CA . ILE A 1 92 ? -27.095 0.570 37.385 1.00 94.44 92 ILE A CA 1
ATOM 703 C C . ILE A 1 92 ? -28.207 1.311 38.114 1.00 94.44 92 ILE A C 1
ATOM 705 O O . ILE A 1 92 ? -28.360 2.521 37.961 1.00 94.44 92 ILE A O 1
ATOM 709 N N . TRP A 1 93 ? -29.011 0.580 38.876 1.00 94.94 93 TRP A N 1
ATOM 710 C CA . TRP A 1 93 ? -29.951 1.173 39.813 1.00 94.94 93 TRP A CA 1
ATOM 711 C C . TRP A 1 93 ? -29.494 0.878 41.228 1.00 94.94 93 TRP A C 1
ATOM 713 O O . TRP A 1 93 ? -29.289 -0.287 41.586 1.00 94.94 93 TRP A O 1
ATOM 723 N N . ASP A 1 94 ? -29.383 1.942 42.002 1.00 89.94 94 ASP A N 1
ATOM 724 C CA . ASP A 1 94 ? -28.990 1.947 43.401 1.00 89.94 94 ASP A CA 1
ATOM 725 C C . ASP A 1 94 ? -30.129 2.512 44.271 1.00 89.94 94 ASP A C 1
ATOM 727 O O . ASP A 1 94 ? -31.267 2.686 43.817 1.00 89.94 94 ASP A O 1
ATOM 731 N N . SER A 1 95 ? -29.839 2.769 45.546 1.00 86.88 95 SER A N 1
ATOM 732 C CA . SER A 1 95 ? -30.774 3.393 46.488 1.00 86.88 95 SER A CA 1
ATOM 733 C C . SER A 1 95 ? -31.090 4.863 46.163 1.00 86.88 95 SER A C 1
ATOM 735 O O . SER A 1 95 ? -32.107 5.380 46.628 1.00 86.88 95 SER A O 1
ATOM 737 N N . SER A 1 96 ? -30.262 5.525 45.351 1.00 85.75 96 SER A N 1
ATOM 738 C CA . SER A 1 96 ? -30.342 6.952 45.013 1.00 85.75 96 SER A CA 1
ATOM 739 C C . SER A 1 96 ? -31.022 7.218 43.664 1.00 85.75 96 SER A C 1
ATOM 741 O O . SER A 1 96 ? -31.528 8.317 43.433 1.00 85.75 96 SER A O 1
ATOM 743 N N . GLY A 1 97 ? -31.080 6.228 42.770 1.00 88.38 97 GLY A N 1
ATOM 744 C CA . GLY A 1 97 ? -31.725 6.345 41.469 1.00 88.38 97 GLY A CA 1
ATOM 745 C C . GLY A 1 97 ? -31.161 5.397 40.413 1.00 88.38 97 GLY A C 1
ATOM 746 O O . GLY A 1 97 ? -30.916 4.218 40.658 1.00 88.38 97 GLY A O 1
ATOM 747 N N . ARG A 1 98 ? -31.044 5.900 39.179 1.00 91.25 98 ARG A N 1
ATOM 748 C CA . ARG A 1 98 ? -30.436 5.193 38.045 1.00 91.25 98 ARG A CA 1
ATOM 749 C C . ARG A 1 98 ? -29.213 5.973 37.591 1.00 91.25 98 ARG A C 1
ATOM 751 O O . ARG A 1 98 ? -29.359 7.145 37.269 1.00 91.25 98 ARG A O 1
ATOM 758 N N . VAL A 1 99 ? -28.084 5.290 37.463 1.00 91.75 99 VAL A N 1
ATOM 759 C CA . VAL A 1 99 ? -26.836 5.833 36.923 1.00 91.75 99 VAL A CA 1
ATOM 760 C C . VAL A 1 99 ? -26.514 5.141 35.601 1.00 91.75 99 VAL A C 1
ATOM 762 O O . VAL A 1 99 ? -26.576 3.912 35.497 1.00 91.75 99 VAL A O 1
ATOM 765 N N . GLY A 1 100 ? -26.207 5.927 34.567 1.00 92.06 100 GLY A N 1
ATOM 766 C CA . GLY A 1 100 ? -25.751 5.427 33.269 1.00 92.06 100 GLY A CA 1
ATOM 767 C C . GLY A 1 100 ? -24.231 5.514 33.086 1.00 92.06 100 GLY A C 1
ATOM 768 O O . GLY A 1 100 ? -23.640 6.568 33.302 1.00 92.06 100 GLY A O 1
ATOM 769 N N . TYR A 1 101 ? -23.621 4.440 32.587 1.00 94.19 101 TYR A N 1
ATOM 770 C CA . TYR A 1 101 ? -22.207 4.361 32.209 1.00 94.19 101 TYR A CA 1
ATOM 771 C C . TYR A 1 101 ? -22.056 4.131 30.698 1.00 94.19 101 TYR A C 1
ATOM 773 O O . TYR A 1 101 ? -22.742 3.279 30.130 1.00 94.19 101 TYR A O 1
ATOM 781 N N . ASP A 1 102 ? -21.148 4.864 30.047 1.00 94.81 102 ASP A N 1
ATOM 782 C CA . ASP A 1 102 ? -20.721 4.616 28.660 1.00 94.81 102 ASP A CA 1
ATOM 783 C C . ASP A 1 102 ? -19.613 3.554 28.659 1.00 94.81 102 ASP A C 1
ATOM 785 O O . ASP A 1 102 ? -18.460 3.846 28.978 1.00 94.81 102 ASP A O 1
ATOM 789 N N . ILE A 1 103 ? -19.964 2.308 28.344 1.00 95.62 103 ILE A N 1
ATOM 790 C CA . ILE A 1 103 ? -19.012 1.201 28.259 1.00 95.62 103 ILE A CA 1
ATOM 791 C C . ILE A 1 103 ? -18.354 1.223 26.886 1.00 95.62 103 ILE A C 1
ATOM 793 O O . ILE A 1 103 ? -19.030 1.103 25.860 1.00 95.62 103 ILE A O 1
ATOM 797 N N . ARG A 1 104 ? -17.026 1.321 26.865 1.00 93.62 104 ARG A N 1
ATOM 798 C CA . ARG A 1 104 ? -16.226 1.255 25.639 1.00 93.62 104 ARG A CA 1
ATOM 799 C C . ARG A 1 104 ? -15.393 -0.008 25.650 1.00 93.62 104 ARG A C 1
ATOM 801 O O . ARG A 1 104 ? -14.547 -0.166 26.526 1.00 93.62 104 ARG A O 1
ATOM 808 N N . VAL A 1 105 ? -15.651 -0.886 24.691 1.00 93.69 105 VAL A N 1
ATOM 809 C CA . VAL A 1 105 ? -14.862 -2.094 24.491 1.00 93.69 105 VAL A CA 1
ATOM 810 C C . VAL A 1 105 ? -13.895 -1.837 23.347 1.00 93.69 105 VAL A C 1
ATOM 812 O O . VAL A 1 105 ? -14.330 -1.580 22.222 1.00 93.69 105 VAL A O 1
ATOM 815 N N . CYS A 1 106 ? -12.605 -1.856 23.658 1.00 87.56 106 CYS A N 1
ATOM 816 C CA . CYS A 1 106 ? -11.525 -1.667 22.696 1.00 87.56 106 CYS A CA 1
ATOM 817 C C . CYS A 1 106 ? -10.681 -2.936 22.638 1.00 87.56 106 CYS A C 1
ATOM 819 O O . CYS A 1 106 ? -10.585 -3.654 23.631 1.00 87.56 106 CYS A O 1
ATOM 821 N N . ASP A 1 107 ? -10.064 -3.203 21.500 1.00 84.25 107 ASP A N 1
ATOM 822 C CA . ASP A 1 107 ? -9.025 -4.219 21.421 1.00 84.25 107 ASP A CA 1
ATOM 823 C C . ASP A 1 107 ? -7.702 -3.668 21.981 1.00 84.25 107 ASP A C 1
ATOM 825 O O . ASP A 1 107 ? -7.399 -2.481 21.810 1.00 84.25 107 ASP A O 1
ATOM 829 N N . ASP A 1 108 ? -6.946 -4.502 22.694 1.00 80.25 108 ASP A N 1
ATOM 830 C CA . ASP A 1 108 ? -5.636 -4.137 23.247 1.00 80.25 108 ASP A CA 1
ATOM 831 C C . ASP A 1 108 ? -4.549 -4.884 22.488 1.00 80.25 108 ASP A C 1
ATOM 833 O O . ASP A 1 108 ? -4.087 -5.954 22.873 1.00 80.25 108 ASP A O 1
ATOM 837 N N . ASN A 1 109 ? -4.160 -4.290 21.365 1.00 81.19 109 ASN A N 1
ATOM 838 C CA . ASN A 1 109 ? -3.152 -4.851 20.479 1.00 81.19 109 ASN A CA 1
ATOM 839 C C . ASN A 1 109 ? -1.736 -4.391 20.832 1.00 81.19 109 ASN A C 1
ATOM 841 O O . ASN A 1 109 ? -0.848 -4.531 20.001 1.00 81.19 109 ASN A O 1
ATOM 845 N N . HIS A 1 110 ? -1.493 -3.799 22.007 1.00 83.06 110 HIS A N 1
ATOM 846 C CA . HIS A 1 110 ? -0.192 -3.192 22.293 1.00 83.06 110 HIS A CA 1
ATOM 847 C C . HIS A 1 110 ? 0.955 -4.212 22.287 1.00 83.06 110 HIS A C 1
ATOM 849 O O . HIS A 1 110 ? 1.962 -3.994 21.617 1.00 83.06 110 HIS A O 1
ATOM 855 N N . GLU A 1 111 ? 0.781 -5.339 22.980 1.00 83.12 111 GLU A N 1
ATOM 856 C CA . GLU A 1 111 ? 1.793 -6.400 23.056 1.00 83.12 111 GLU A CA 1
ATOM 857 C C . GLU A 1 111 ? 2.019 -7.054 21.685 1.00 83.12 111 GLU A C 1
ATOM 859 O O . GLU A 1 111 ? 3.155 -7.213 21.246 1.00 83.12 111 GLU A O 1
ATOM 864 N N . PHE A 1 112 ? 0.934 -7.317 20.953 1.00 85.31 112 PHE A N 1
ATOM 865 C CA . PHE A 1 112 ? 0.991 -7.882 19.606 1.00 85.31 112 PHE A CA 1
ATOM 866 C C . PHE A 1 112 ? 1.652 -6.935 18.589 1.00 85.31 112 PHE A C 1
ATOM 868 O O . PHE A 1 112 ? 2.474 -7.354 17.780 1.00 85.31 112 PHE A O 1
ATOM 875 N N . LEU A 1 113 ? 1.346 -5.635 18.645 1.00 88.94 113 LEU A N 1
ATOM 876 C CA . LEU A 1 113 ? 1.994 -4.620 17.810 1.00 88.94 113 LEU A CA 1
ATOM 877 C C . LEU A 1 113 ? 3.484 -4.480 18.136 1.00 88.94 113 LEU A C 1
ATOM 879 O O . LEU A 1 113 ? 4.273 -4.275 17.215 1.00 88.94 113 LEU A O 1
ATOM 883 N N . SER A 1 114 ? 3.865 -4.607 19.413 1.00 89.31 114 SER A N 1
ATOM 884 C CA . SER A 1 114 ? 5.273 -4.627 19.826 1.00 89.31 114 SER A CA 1
ATOM 885 C C . SER A 1 114 ? 6.003 -5.821 19.216 1.00 89.31 114 SER A C 1
ATOM 887 O O . SER A 1 114 ? 7.065 -5.642 18.637 1.00 89.31 114 SER A O 1
ATOM 889 N N . GLU A 1 115 ? 5.408 -7.016 19.254 1.00 90.88 115 GLU A N 1
ATOM 890 C CA . GLU A 1 115 ? 5.995 -8.216 18.645 1.00 90.88 115 GLU A CA 1
ATOM 891 C C . GLU A 1 115 ? 6.215 -8.050 17.132 1.00 90.88 115 GLU A C 1
ATOM 893 O O . GLU A 1 115 ? 7.282 -8.390 16.613 1.00 90.88 115 GLU A O 1
ATOM 898 N N . ILE A 1 116 ? 5.229 -7.496 16.416 1.00 92.50 116 ILE A N 1
ATOM 899 C CA . ILE A 1 116 ? 5.343 -7.236 14.973 1.00 92.50 116 ILE A CA 1
ATOM 900 C C . ILE A 1 116 ? 6.473 -6.240 14.700 1.00 92.50 116 ILE A C 1
ATOM 902 O O . ILE A 1 116 ? 7.308 -6.483 13.828 1.00 92.50 116 ILE A O 1
ATOM 906 N N . HIS A 1 117 ? 6.505 -5.130 15.439 1.00 93.00 117 HIS A N 1
ATOM 907 C CA . HIS A 1 117 ? 7.543 -4.110 15.315 1.00 93.00 117 HIS A CA 1
ATOM 908 C C . HIS A 1 117 ? 8.944 -4.701 15.541 1.00 93.00 117 HIS A C 1
ATOM 910 O O . HIS A 1 117 ? 9.831 -4.530 14.702 1.00 93.00 117 HIS A O 1
ATOM 916 N N . ASP A 1 118 ? 9.114 -5.470 16.617 1.00 93.00 118 ASP A N 1
ATOM 917 C CA . ASP A 1 118 ? 10.386 -6.097 16.983 1.00 93.00 118 ASP A CA 1
ATOM 918 C C . ASP A 1 118 ? 10.828 -7.149 15.955 1.00 93.00 118 ASP A C 1
ATOM 920 O O . ASP A 1 118 ? 12.016 -7.284 15.665 1.00 93.00 118 ASP A O 1
ATOM 924 N N . THR A 1 119 ? 9.876 -7.865 15.350 1.00 93.44 119 THR A N 1
ATOM 925 C CA . THR A 1 119 ? 10.158 -8.855 14.298 1.00 93.44 119 THR A CA 1
ATOM 926 C C . THR A 1 119 ? 10.576 -8.197 12.983 1.00 93.44 119 THR A C 1
ATOM 928 O O . THR A 1 119 ? 11.426 -8.733 12.269 1.00 93.44 119 THR A O 1
ATOM 931 N N . ILE A 1 120 ? 9.997 -7.040 12.645 1.00 93.38 120 ILE A N 1
ATOM 932 C CA . ILE A 1 120 ? 10.396 -6.270 11.461 1.00 93.38 120 ILE A CA 1
ATOM 933 C C . ILE A 1 120 ? 11.803 -5.687 11.651 1.00 93.38 120 ILE A C 1
ATOM 935 O O . ILE A 1 120 ? 12.612 -5.742 10.720 1.00 93.38 120 ILE A O 1
ATOM 939 N N . GLY A 1 121 ? 12.101 -5.172 12.849 1.00 92.31 121 GLY A N 1
ATOM 940 C CA . GLY A 1 121 ? 13.428 -4.671 13.210 1.00 92.31 121 GLY A CA 1
ATOM 941 C C . GLY A 1 121 ? 13.815 -3.373 12.496 1.00 92.31 121 GLY A C 1
ATOM 942 O O . GLY A 1 121 ? 14.978 -3.202 12.138 1.00 92.31 121 GLY A O 1
ATOM 943 N N . LEU A 1 122 ? 12.842 -2.490 12.245 1.00 91.06 122 LEU A N 1
ATOM 944 C CA . LEU A 1 122 ? 13.058 -1.153 11.684 1.00 91.06 122 LEU A CA 1
ATOM 945 C C . LEU A 1 122 ? 12.649 -0.095 12.714 1.00 91.06 122 LEU A C 1
ATOM 947 O O . LEU A 1 122 ? 11.466 0.029 13.016 1.00 91.06 122 LEU A O 1
ATOM 951 N N . ASP A 1 123 ? 13.613 0.680 13.212 1.00 88.81 123 ASP A N 1
ATOM 952 C CA . ASP A 1 123 ? 13.399 1.631 14.318 1.00 88.81 123 ASP A CA 1
ATOM 953 C C . ASP A 1 123 ? 12.466 2.801 13.951 1.00 88.81 123 ASP A C 1
ATOM 955 O O . ASP A 1 123 ? 11.686 3.273 14.780 1.00 88.81 123 ASP A O 1
ATOM 959 N N . ASP A 1 124 ? 12.519 3.267 12.700 1.00 90.69 124 ASP A N 1
ATOM 960 C CA . ASP A 1 124 ? 11.695 4.382 12.211 1.00 90.69 124 ASP A CA 1
ATOM 961 C C . ASP A 1 124 ? 10.288 3.946 11.768 1.00 90.69 124 ASP A C 1
ATOM 963 O O . ASP A 1 124 ? 9.505 4.756 11.252 1.00 90.69 124 ASP A O 1
ATOM 967 N N . LEU A 1 125 ? 9.945 2.669 11.953 1.00 92.25 125 LEU A N 1
ATOM 968 C CA . LEU A 1 125 ? 8.671 2.113 11.534 1.00 92.25 125 LEU A CA 1
ATOM 969 C C . LEU A 1 125 ? 7.635 2.178 12.655 1.00 92.25 125 LEU A C 1
ATOM 971 O O . LEU A 1 125 ? 7.806 1.644 13.741 1.00 92.25 125 LEU A O 1
ATOM 975 N N . LYS A 1 126 ? 6.478 2.762 12.364 1.00 92.75 126 LYS A N 1
ATOM 976 C CA . LYS A 1 126 ? 5.309 2.740 13.243 1.00 92.75 126 LYS A CA 1
ATOM 977 C C . LYS A 1 126 ? 4.289 1.759 12.707 1.00 92.75 126 LYS A C 1
ATOM 979 O O . LYS A 1 126 ? 3.830 1.875 11.572 1.00 92.75 126 LYS A O 1
ATOM 984 N N . VAL A 1 127 ? 3.895 0.827 13.566 1.00 92.31 127 VAL A N 1
ATOM 985 C CA . VAL A 1 127 ? 2.902 -0.197 13.257 1.00 92.31 127 VAL A CA 1
ATOM 986 C C . VAL A 1 127 ? 1.644 0.068 14.079 1.00 92.31 127 VAL A C 1
ATOM 988 O O . VAL A 1 127 ? 1.713 0.262 15.293 1.00 92.31 127 VAL A O 1
ATOM 991 N N . ARG A 1 128 ? 0.477 0.113 13.430 1.00 89.69 128 ARG A N 1
ATOM 992 C CA . ARG A 1 128 ? -0.814 0.307 14.111 1.00 89.69 128 ARG A CA 1
ATOM 993 C C . ARG A 1 128 ? -1.939 -0.450 13.427 1.00 89.69 128 ARG A C 1
ATOM 995 O O . ARG A 1 128 ? -1.977 -0.528 12.205 1.00 89.69 128 ARG A O 1
ATOM 1002 N N . PHE A 1 129 ? -2.909 -0.929 14.199 1.00 86.25 129 PHE A N 1
ATOM 1003 C CA . PHE A 1 129 ? -4.146 -1.466 13.637 1.00 86.25 129 PHE A CA 1
ATOM 1004 C C . PHE A 1 129 ? -5.181 -0.360 13.435 1.00 86.25 129 PHE A C 1
ATOM 1006 O O . PHE A 1 129 ? -5.494 0.416 14.338 1.00 86.25 129 PHE A O 1
ATOM 1013 N N . ALA A 1 130 ? -5.739 -0.301 12.230 1.00 83.25 130 ALA A N 1
ATOM 1014 C CA . ALA A 1 130 ? -6.931 0.468 11.918 1.00 83.25 130 ALA A CA 1
ATOM 1015 C C . ALA A 1 130 ? -8.070 -0.517 11.637 1.00 83.25 130 ALA A C 1
ATOM 1017 O O . ALA A 1 130 ? -8.198 -1.034 10.525 1.00 83.25 130 ALA A O 1
ATOM 1018 N N . LYS A 1 131 ? -8.900 -0.784 12.656 1.00 79.81 131 LYS A N 1
ATOM 1019 C CA . LYS A 1 131 ? -9.875 -1.889 12.646 1.00 79.81 131 LYS A CA 1
ATOM 1020 C C . LYS A 1 131 ? -9.142 -3.215 12.393 1.00 79.81 131 LYS A C 1
ATOM 1022 O O . LYS A 1 131 ? -8.340 -3.623 13.215 1.00 79.81 131 LYS A O 1
ATOM 1027 N N . SER A 1 132 ? -9.354 -3.833 11.232 1.00 81.19 132 SER A N 1
ATOM 1028 C CA . SER A 1 132 ? -8.733 -5.098 10.829 1.00 81.19 132 SER A CA 1
ATOM 1029 C C . SER A 1 132 ? -7.529 -4.939 9.889 1.00 81.19 132 SER A C 1
ATOM 1031 O O . SER A 1 132 ? -7.067 -5.934 9.342 1.00 81.19 132 SER A O 1
ATOM 1033 N N . THR A 1 133 ? -7.090 -3.713 9.592 1.00 86.38 133 THR A N 1
ATOM 1034 C CA . THR A 1 133 ? -5.979 -3.463 8.660 1.00 86.38 133 THR A CA 1
ATOM 1035 C C . THR A 1 133 ? -4.738 -3.054 9.439 1.00 86.38 133 THR A C 1
ATOM 1037 O O . THR A 1 133 ? -4.786 -2.092 10.210 1.00 86.38 133 THR A O 1
ATOM 1040 N N . LEU A 1 134 ? -3.633 -3.761 9.214 1.00 91.06 134 LEU A N 1
ATOM 1041 C CA . LEU A 1 134 ? -2.321 -3.399 9.731 1.00 91.06 134 LEU A CA 1
ATOM 1042 C C . LEU A 1 134 ? -1.763 -2.245 8.903 1.00 91.06 134 LEU A C 1
ATOM 1044 O O . LEU A 1 134 ? -1.640 -2.354 7.686 1.00 91.06 134 LEU A O 1
ATOM 1048 N N . LEU A 1 135 ? -1.443 -1.138 9.553 1.00 93.44 135 LEU A N 1
ATOM 1049 C CA . LEU A 1 135 ? -0.830 0.011 8.918 1.00 93.44 135 LEU A CA 1
ATOM 1050 C C . LEU A 1 135 ? 0.631 0.118 9.323 1.00 93.44 135 LEU A C 1
ATOM 1052 O O . LEU A 1 135 ? 0.950 0.049 10.510 1.00 93.44 135 LEU A O 1
ATOM 1056 N N . MET A 1 136 ? 1.476 0.341 8.326 1.00 94.25 136 MET A N 1
ATOM 1057 C CA . MET A 1 136 ? 2.905 0.564 8.487 1.00 94.25 136 MET A CA 1
ATOM 1058 C C . MET A 1 136 ? 3.261 1.948 7.954 1.00 94.25 136 MET A C 1
ATOM 1060 O O . MET A 1 136 ? 3.064 2.215 6.773 1.00 94.25 136 MET A O 1
ATOM 1064 N N . GLU A 1 137 ? 3.762 2.827 8.816 1.00 93.38 137 GLU A N 1
ATOM 1065 C CA . GLU A 1 137 ? 4.137 4.208 8.485 1.00 93.38 137 GLU A CA 1
ATOM 1066 C C . GLU A 1 137 ? 5.577 4.458 8.929 1.00 93.38 137 GLU A C 1
ATOM 1068 O O . GLU A 1 137 ? 5.909 4.191 10.079 1.00 93.38 137 GLU A O 1
ATOM 1073 N N . GLY A 1 138 ? 6.430 4.996 8.061 1.00 92.88 138 GLY A N 1
ATOM 1074 C CA . GLY A 1 138 ? 7.814 5.285 8.436 1.00 92.88 138 GLY A CA 1
ATOM 1075 C C . GLY A 1 138 ? 8.754 5.391 7.249 1.00 92.88 138 GLY A C 1
ATOM 1076 O O . GLY A 1 138 ? 8.329 5.588 6.107 1.00 92.88 138 GLY A O 1
ATOM 1077 N N . THR A 1 139 ? 10.039 5.241 7.532 1.00 92.12 139 THR A N 1
ATOM 1078 C CA . THR A 1 139 ? 11.113 5.253 6.538 1.00 92.12 139 THR A CA 1
ATOM 1079 C C . THR A 1 139 ? 11.937 3.975 6.622 1.00 92.12 139 THR A C 1
ATOM 1081 O O . THR A 1 139 ? 12.042 3.366 7.682 1.00 92.12 139 THR A O 1
ATOM 1084 N N . CYS A 1 140 ? 12.514 3.559 5.498 1.00 92.62 140 CYS A N 1
ATOM 1085 C CA . CYS A 1 140 ? 13.504 2.481 5.433 1.00 92.62 140 CYS A CA 1
ATOM 1086 C C . CYS A 1 140 ? 14.657 2.890 4.511 1.00 92.62 140 CYS A C 1
ATOM 1088 O O . CYS A 1 140 ? 14.489 3.768 3.656 1.00 92.62 140 CYS A O 1
ATOM 1090 N N . GLU A 1 141 ? 15.834 2.288 4.677 1.00 90.94 141 GLU A N 1
ATOM 1091 C CA . GLU A 1 141 ? 17.010 2.713 3.923 1.00 90.94 141 GLU A CA 1
ATOM 1092 C C . GLU A 1 141 ? 16.998 2.162 2.499 1.00 90.94 141 GLU A C 1
ATOM 1094 O O . GLU A 1 141 ? 17.327 2.898 1.571 1.00 90.94 141 GLU A O 1
ATOM 1099 N N . THR A 1 142 ? 16.608 0.896 2.318 1.00 90.88 142 THR A N 1
ATOM 1100 C CA . THR A 1 142 ? 16.727 0.168 1.040 1.00 90.88 142 THR A CA 1
ATOM 1101 C C . THR A 1 142 ? 15.458 -0.606 0.672 1.00 90.88 142 THR A C 1
ATOM 1103 O O . THR A 1 142 ? 14.696 -1.021 1.547 1.00 90.88 142 THR A O 1
ATOM 1106 N N . ASP A 1 143 ? 15.254 -0.911 -0.616 1.00 90.12 143 ASP A N 1
ATOM 1107 C CA . ASP A 1 143 ? 14.115 -1.746 -1.048 1.00 90.12 143 ASP A CA 1
ATOM 1108 C C . ASP A 1 143 ? 14.146 -3.152 -0.446 1.00 90.12 143 ASP A C 1
ATOM 1110 O O . ASP A 1 143 ? 13.105 -3.765 -0.229 1.00 90.12 143 ASP A O 1
ATOM 1114 N N . ALA A 1 144 ? 15.337 -3.678 -0.146 1.00 91.50 144 ALA A N 1
ATOM 1115 C CA . ALA A 1 144 ? 15.476 -4.993 0.471 1.00 91.50 144 ALA A CA 1
ATOM 1116 C C . ALA A 1 144 ? 14.899 -5.025 1.897 1.00 91.50 144 ALA A C 1
ATOM 1118 O O . ALA A 1 144 ? 14.367 -6.051 2.329 1.00 91.50 144 ALA A O 1
ATOM 1119 N N . GLU A 1 145 ? 15.002 -3.920 2.637 1.00 92.75 145 GLU A N 1
ATOM 1120 C CA . GLU A 1 145 ? 14.375 -3.767 3.954 1.00 92.75 145 GLU A CA 1
ATOM 1121 C C . GLU A 1 145 ? 12.867 -3.607 3.834 1.00 92.75 145 GLU A C 1
ATOM 1123 O O . GLU A 1 145 ? 12.129 -4.304 4.530 1.00 92.75 145 GLU A O 1
ATOM 1128 N N . TYR A 1 146 ? 12.420 -2.763 2.902 1.00 93.31 146 TYR A N 1
ATOM 1129 C CA . TYR A 1 146 ? 11.007 -2.608 2.570 1.00 93.31 146 TYR A CA 1
ATOM 1130 C C . TYR A 1 146 ? 10.352 -3.957 2.237 1.00 93.31 146 TYR A C 1
ATOM 1132 O O . TYR A 1 146 ? 9.339 -4.322 2.834 1.00 93.31 146 TYR A O 1
ATOM 1140 N N . GLU A 1 147 ? 10.950 -4.740 1.333 1.00 93.31 147 GLU A N 1
ATOM 1141 C CA . GLU A 1 147 ? 10.429 -6.049 0.936 1.00 93.31 147 GLU A CA 1
ATOM 1142 C C . GLU A 1 147 ? 10.362 -7.032 2.106 1.00 93.31 147 GLU A C 1
ATOM 1144 O O . GLU A 1 147 ? 9.447 -7.856 2.183 1.00 93.31 147 GLU A O 1
ATOM 1149 N N . ARG A 1 148 ? 11.353 -6.989 3.001 1.00 94.19 148 ARG A N 1
ATOM 1150 C CA . ARG A 1 148 ? 11.383 -7.839 4.192 1.00 94.19 148 ARG A CA 1
ATOM 1151 C C . ARG A 1 148 ? 10.254 -7.459 5.143 1.00 94.19 148 ARG A C 1
ATOM 1153 O O . ARG A 1 148 ? 9.511 -8.343 5.562 1.00 94.19 148 ARG A O 1
ATOM 1160 N N . ALA A 1 149 ? 10.107 -6.168 5.437 1.00 93.94 149 ALA A N 1
ATOM 1161 C CA . ALA A 1 149 ? 9.053 -5.645 6.296 1.00 93.94 149 ALA A CA 1
ATOM 1162 C C . ALA A 1 149 ? 7.659 -5.986 5.746 1.00 93.94 149 ALA A C 1
ATOM 1164 O O . ALA A 1 149 ? 6.817 -6.493 6.483 1.00 93.94 149 ALA A O 1
ATOM 1165 N N . ASP A 1 150 ? 7.441 -5.807 4.440 1.00 94.25 150 ASP A N 1
ATOM 1166 C CA . ASP A 1 150 ? 6.174 -6.125 3.773 1.00 94.25 150 ASP A CA 1
ATOM 1167 C C . ASP A 1 150 ? 5.822 -7.621 3.858 1.00 94.25 150 ASP A C 1
ATOM 1169 O O . ASP A 1 150 ? 4.688 -7.981 4.185 1.00 94.25 150 ASP A O 1
ATOM 1173 N N . LYS A 1 151 ? 6.799 -8.511 3.637 1.00 94.62 151 LYS A N 1
ATOM 1174 C CA . LYS A 1 151 ? 6.600 -9.966 3.757 1.00 94.62 151 LYS A CA 1
ATOM 1175 C C . LYS A 1 151 ? 6.285 -10.386 5.192 1.00 94.62 151 LYS A C 1
ATOM 1177 O O . LYS A 1 151 ? 5.391 -11.206 5.391 1.00 94.62 151 LYS A O 1
ATOM 1182 N N . ILE A 1 152 ? 6.991 -9.824 6.176 1.00 93.81 152 ILE A N 1
ATOM 1183 C CA . ILE A 1 152 ? 6.736 -10.090 7.598 1.00 93.81 152 ILE A CA 1
ATOM 1184 C C . ILE A 1 152 ? 5.329 -9.613 7.963 1.00 93.81 152 ILE A C 1
ATOM 1186 O O . ILE A 1 152 ? 4.534 -10.394 8.474 1.00 93.81 152 ILE A O 1
ATOM 1190 N N . ALA A 1 153 ? 4.969 -8.376 7.629 1.00 92.69 153 ALA A N 1
ATOM 1191 C CA . ALA A 1 153 ? 3.661 -7.812 7.948 1.00 92.69 153 ALA A CA 1
ATOM 1192 C C . ALA A 1 153 ? 2.496 -8.626 7.361 1.00 92.69 153 ALA A C 1
ATOM 1194 O O . ALA A 1 153 ? 1.503 -8.870 8.048 1.00 92.69 153 ALA A O 1
ATOM 1195 N N . LYS A 1 154 ? 2.635 -9.112 6.120 1.00 93.19 154 LYS A N 1
ATOM 1196 C CA . LYS A 1 154 ? 1.645 -9.989 5.468 1.00 93.19 154 LYS A CA 1
ATOM 1197 C C . LYS A 1 154 ? 1.517 -11.366 6.120 1.00 93.19 154 LYS A C 1
ATOM 1199 O O . LYS A 1 154 ? 0.487 -12.013 5.957 1.00 93.19 154 LYS A O 1
ATOM 1204 N N . ALA A 1 155 ? 2.533 -11.825 6.851 1.00 92.00 155 ALA A N 1
ATOM 1205 C CA . ALA A 1 155 ? 2.436 -13.051 7.639 1.00 92.00 155 ALA A CA 1
ATOM 1206 C C . ALA A 1 155 ? 1.595 -12.857 8.915 1.00 92.00 155 ALA A C 1
ATOM 1208 O O . ALA A 1 155 ? 0.974 -13.811 9.378 1.00 92.00 155 ALA A O 1
ATOM 1209 N N . TYR A 1 156 ? 1.547 -11.635 9.457 1.00 88.56 156 TYR A N 1
ATOM 1210 C CA . TYR A 1 156 ? 0.791 -11.302 10.670 1.00 88.56 156 TYR A CA 1
ATOM 1211 C C . TYR A 1 156 ? -0.646 -10.838 10.398 1.00 88.56 156 TYR A C 1
ATOM 1213 O O . TYR A 1 156 ? -1.516 -11.028 11.247 1.00 88.56 156 TYR A O 1
ATOM 1221 N N . ALA A 1 157 ? -0.917 -10.225 9.243 1.00 89.19 157 ALA A N 1
ATOM 1222 C CA . ALA A 1 157 ? -2.238 -9.696 8.916 1.00 89.19 157 ALA A CA 1
ATOM 1223 C C . ALA A 1 157 ? -2.615 -9.929 7.448 1.00 89.19 157 ALA A C 1
ATOM 1225 O O . ALA A 1 157 ? -1.815 -9.715 6.541 1.00 89.19 157 ALA A O 1
ATOM 1226 N N . GLU A 1 158 ? -3.883 -10.276 7.205 1.00 88.25 158 GLU A N 1
ATOM 1227 C CA . GLU A 1 158 ? -4.420 -10.443 5.845 1.00 88.25 158 GLU A CA 1
ATOM 1228 C C . GLU A 1 158 ? -4.424 -9.128 5.053 1.00 88.25 158 GLU A C 1
ATOM 1230 O O . GLU A 1 158 ? -4.213 -9.113 3.841 1.00 88.25 158 GLU A O 1
ATOM 1235 N N . LYS A 1 159 ? -4.704 -8.013 5.738 1.00 91.12 159 LYS A N 1
ATOM 1236 C CA . LYS A 1 159 ? -4.791 -6.678 5.144 1.00 91.12 159 LYS A CA 1
ATOM 1237 C C . LYS A 1 159 ? -3.698 -5.801 5.719 1.00 91.12 159 LYS A C 1
ATOM 1239 O O . LYS A 1 159 ? -3.766 -5.413 6.884 1.00 91.12 159 LYS A O 1
ATOM 1244 N N . VAL A 1 160 ? -2.739 -5.450 4.872 1.00 94.00 160 VAL A N 1
ATOM 1245 C CA . VAL A 1 160 ? -1.637 -4.548 5.201 1.00 94.00 160 VAL A CA 1
ATOM 1246 C C . VAL A 1 160 ? -1.721 -3.329 4.293 1.00 94.00 160 VAL A C 1
ATOM 1248 O O . VAL A 1 160 ? -1.784 -3.466 3.072 1.00 94.00 160 VAL A O 1
ATOM 1251 N N . LEU A 1 161 ? -1.738 -2.140 4.887 1.00 92.88 161 LEU A N 1
ATOM 1252 C CA . LEU A 1 161 ? -1.571 -0.880 4.179 1.00 92.88 161 LEU A CA 1
ATOM 1253 C C . LEU A 1 161 ? -0.170 -0.351 4.492 1.00 92.88 161 LEU A C 1
ATOM 1255 O O . LEU A 1 161 ? 0.179 -0.097 5.644 1.00 92.88 161 LEU A O 1
ATOM 1259 N N . ASN A 1 162 ? 0.641 -0.239 3.450 1.00 91.25 162 ASN A N 1
ATOM 1260 C CA . ASN A 1 162 ? 2.036 0.144 3.554 1.00 91.25 162 ASN A CA 1
ATOM 1261 C C . ASN A 1 162 ? 2.203 1.600 3.106 1.00 91.25 162 ASN A C 1
ATOM 1263 O O . ASN A 1 162 ? 1.852 1.947 1.981 1.00 91.25 162 ASN A O 1
ATOM 1267 N N . LEU A 1 163 ? 2.705 2.438 4.009 1.00 92.00 163 LEU A N 1
ATOM 1268 C CA . LEU A 1 163 ? 3.012 3.853 3.808 1.00 92.00 163 LEU A CA 1
ATOM 1269 C C . LEU A 1 163 ? 4.490 4.134 4.148 1.00 92.00 163 LEU A C 1
ATOM 1271 O O . LEU A 1 163 ? 4.829 5.206 4.651 1.00 92.00 163 LEU A O 1
ATOM 1275 N N . ILE A 1 164 ? 5.368 3.149 3.931 1.00 93.00 164 ILE A N 1
ATOM 1276 C CA . ILE A 1 164 ? 6.812 3.274 4.141 1.00 93.00 164 ILE A CA 1
ATOM 1277 C C . ILE A 1 164 ? 7.438 4.032 2.967 1.00 93.00 164 ILE A C 1
ATOM 1279 O O . ILE A 1 164 ? 7.170 3.734 1.805 1.00 93.00 164 ILE A O 1
ATOM 1283 N N . THR A 1 165 ? 8.315 4.987 3.271 1.00 90.75 165 THR A N 1
ATOM 1284 C CA . THR A 1 165 ? 9.138 5.686 2.273 1.00 90.75 165 THR A CA 1
ATOM 1285 C C . THR A 1 165 ? 10.544 5.081 2.225 1.00 90.75 165 THR A C 1
ATOM 1287 O O . THR A 1 165 ? 11.202 4.967 3.259 1.00 90.75 165 THR A O 1
ATOM 1290 N N . VAL A 1 166 ? 11.016 4.699 1.035 1.00 92.88 166 VAL A N 1
ATOM 1291 C CA . VAL A 1 166 ? 12.376 4.170 0.821 1.00 92.88 166 VAL A CA 1
ATOM 1292 C C . VAL A 1 166 ? 13.329 5.327 0.520 1.00 92.88 166 VAL A C 1
ATOM 1294 O O . VAL A 1 166 ? 13.087 6.090 -0.413 1.00 92.88 166 VAL A O 1
ATOM 1297 N N . LEU A 1 167 ? 14.400 5.475 1.304 1.00 88.19 167 LEU A N 1
ATOM 1298 C CA . LEU A 1 167 ? 15.342 6.595 1.168 1.00 88.19 167 LEU A CA 1
ATOM 1299 C C . LEU A 1 167 ? 16.342 6.400 0.025 1.00 88.19 167 LEU A C 1
ATOM 1301 O O . LEU A 1 167 ? 16.632 7.346 -0.706 1.00 88.19 167 LEU A O 1
ATOM 1305 N N . HIS A 1 168 ? 16.849 5.180 -0.151 1.00 88.00 168 HIS A N 1
ATOM 1306 C CA . HIS A 1 168 ? 17.769 4.822 -1.227 1.00 88.00 168 HIS A CA 1
ATOM 1307 C C . HIS A 1 168 ? 17.144 3.724 -2.086 1.00 88.00 168 HIS A C 1
ATOM 1309 O O . HIS A 1 168 ? 17.540 2.556 -1.984 1.00 88.00 168 HIS A O 1
ATOM 1315 N N . PRO A 1 169 ? 16.148 4.075 -2.921 1.00 81.56 169 PRO A N 1
ATOM 1316 C CA . PRO A 1 169 ? 15.584 3.116 -3.844 1.00 81.56 169 PRO A CA 1
ATOM 1317 C C . PRO A 1 169 ? 16.677 2.632 -4.800 1.00 81.56 169 PRO A C 1
ATOM 1319 O O . PRO A 1 169 ? 17.526 3.396 -5.275 1.00 81.56 169 PRO A O 1
ATOM 1322 N N . LYS A 1 170 ? 16.657 1.341 -5.096 1.00 80.00 170 LYS A N 1
ATOM 1323 C CA . LYS A 1 170 ? 17.491 0.691 -6.087 1.00 80.00 170 LYS A CA 1
ATOM 1324 C C . LYS A 1 170 ? 17.237 1.398 -7.409 1.00 80.00 170 LYS A C 1
ATOM 1326 O O . LYS A 1 170 ? 16.113 1.397 -7.908 1.00 80.00 170 LYS A O 1
ATOM 1331 N N . SER A 1 171 ? 18.290 1.990 -7.977 1.00 73.56 171 SER A N 1
ATOM 1332 C CA . SER A 1 171 ? 18.203 2.583 -9.310 1.00 73.56 171 SER A CA 1
ATOM 1333 C C . SER A 1 171 ? 17.627 1.535 -10.263 1.00 73.56 171 SER A C 1
ATOM 1335 O O . SER A 1 171 ? 18.137 0.403 -10.274 1.00 73.56 171 SER A O 1
ATOM 1337 N N . PRO A 1 172 ? 16.584 1.867 -11.045 1.00 72.94 172 PRO A N 1
ATOM 1338 C CA . PRO A 1 172 ? 16.098 0.958 -12.066 1.00 72.94 172 PRO A CA 1
ATOM 1339 C C . PRO A 1 172 ? 17.273 0.583 -12.982 1.00 72.94 172 PRO A C 1
ATOM 1341 O O . PRO A 1 172 ? 18.165 1.417 -13.202 1.00 72.94 172 PRO A O 1
ATOM 1344 N N . PRO A 1 173 ? 17.332 -0.670 -13.469 1.00 70.38 173 PRO A N 1
ATOM 1345 C CA . PRO A 1 173 ? 18.317 -1.028 -14.477 1.00 70.38 173 PRO A CA 1
ATOM 1346 C C . PRO A 1 173 ? 18.174 -0.058 -15.662 1.00 70.38 173 PRO A C 1
ATOM 1348 O O . PRO A 1 173 ? 17.043 0.317 -15.991 1.00 70.38 173 PRO A O 1
ATOM 1351 N N . PRO A 1 174 ? 19.285 0.391 -16.277 1.00 67.38 174 PRO A N 1
ATOM 1352 C CA . PRO A 1 174 ? 19.197 1.211 -17.476 1.00 67.38 174 PRO A CA 1
ATOM 1353 C C . PRO A 1 174 ? 18.356 0.466 -18.524 1.00 67.38 174 PRO A C 1
ATOM 1355 O O . PRO A 1 174 ? 18.445 -0.765 -18.594 1.00 67.38 174 PRO A O 1
ATOM 1358 N N . PRO A 1 175 ? 17.516 1.175 -19.299 1.00 66.62 175 PRO A N 1
ATOM 1359 C CA . PRO A 1 175 ? 16.732 0.543 -20.351 1.00 66.62 175 PRO A CA 1
ATOM 1360 C C . PRO A 1 175 ? 17.667 -0.223 -21.290 1.00 66.62 175 PRO A C 1
ATOM 1362 O O . PRO A 1 175 ? 18.781 0.232 -21.554 1.00 66.62 175 PRO A O 1
ATOM 1365 N N . GLU A 1 176 ? 17.224 -1.381 -21.782 1.00 64.94 176 GLU A N 1
ATOM 1366 C CA . GLU A 1 176 ? 17.952 -2.126 -22.808 1.00 64.94 176 GLU A CA 1
ATOM 1367 C C . GLU A 1 176 ? 18.121 -1.219 -24.037 1.00 64.94 176 GLU A C 1
ATOM 1369 O O . GLU A 1 176 ? 17.170 -0.931 -24.763 1.00 64.94 176 GLU A O 1
ATOM 1374 N N . THR A 1 177 ? 19.326 -0.684 -24.234 1.00 70.44 177 THR A N 1
ATOM 1375 C CA . THR A 1 177 ? 19.654 0.134 -25.400 1.00 70.44 177 THR A CA 1
ATOM 1376 C C . THR A 1 177 ? 20.107 -0.781 -26.526 1.00 70.44 177 THR A C 1
ATOM 1378 O O . THR A 1 177 ? 21.049 -1.551 -26.344 1.00 70.44 177 THR A O 1
ATOM 1381 N N . ILE A 1 178 ? 19.475 -0.675 -27.693 1.00 77.94 178 ILE A N 1
ATOM 1382 C CA . ILE A 1 178 ? 19.948 -1.330 -28.916 1.00 77.94 178 ILE A CA 1
ATOM 1383 C C . ILE A 1 178 ? 21.322 -0.737 -29.260 1.00 77.94 178 ILE A C 1
ATOM 1385 O O . ILE A 1 178 ? 21.428 0.465 -29.515 1.00 77.94 178 ILE A O 1
ATOM 1389 N N . ASP A 1 179 ? 22.374 -1.557 -29.258 1.00 82.19 179 ASP A N 1
ATOM 1390 C CA . ASP A 1 179 ? 23.702 -1.125 -29.699 1.00 82.19 179 ASP A CA 1
ATOM 1391 C C . ASP A 1 179 ? 23.742 -1.100 -31.231 1.00 82.19 179 ASP A C 1
ATOM 1393 O O . ASP A 1 179 ? 23.782 -2.138 -31.895 1.00 82.19 179 ASP A O 1
ATOM 1397 N N . ALA A 1 180 ? 23.727 0.107 -31.796 1.00 80.31 180 ALA A N 1
ATOM 1398 C CA . ALA A 1 180 ? 23.760 0.323 -33.238 1.00 80.31 180 ALA A CA 1
ATOM 1399 C C . ALA A 1 180 ? 24.995 -0.312 -33.905 1.00 80.31 180 ALA A C 1
ATOM 1401 O O . ALA A 1 180 ? 24.905 -0.814 -35.025 1.00 80.31 180 ALA A O 1
ATOM 1402 N N . SER A 1 181 ? 26.133 -0.341 -33.202 1.00 79.38 181 SER A N 1
ATOM 1403 C CA . SER A 1 181 ? 27.380 -0.928 -33.705 1.00 79.38 181 SER A CA 1
ATOM 1404 C C . SER A 1 181 ? 27.258 -2.442 -33.824 1.00 79.38 181 SER A C 1
ATOM 1406 O O . SER A 1 181 ? 27.749 -3.032 -34.784 1.00 79.38 181 SER A O 1
ATOM 1408 N N . GLN A 1 182 ? 26.577 -3.065 -32.860 1.00 82.50 182 GLN A N 1
ATOM 1409 C CA . GLN A 1 182 ? 26.338 -4.500 -32.865 1.00 82.50 182 GLN A CA 1
ATOM 1410 C C . GLN A 1 182 ? 25.339 -4.894 -33.954 1.00 82.50 182 GLN A C 1
ATOM 1412 O O . GLN A 1 182 ? 25.604 -5.830 -34.700 1.00 82.50 182 GLN A O 1
ATOM 1417 N N . VAL A 1 183 ? 24.262 -4.122 -34.131 1.00 84.94 183 VAL A N 1
ATOM 1418 C CA . VAL A 1 183 ? 23.307 -4.340 -35.232 1.00 84.94 183 VAL A CA 1
ATOM 1419 C C . VAL A 1 183 ? 23.999 -4.230 -36.594 1.00 84.94 183 VAL A C 1
ATOM 1421 O O . VAL A 1 183 ? 23.783 -5.081 -37.453 1.00 84.94 183 VAL A O 1
ATOM 1424 N N . ALA A 1 184 ? 24.860 -3.227 -36.795 1.00 84.56 184 ALA A N 1
ATOM 1425 C CA . ALA A 1 184 ? 25.623 -3.075 -38.036 1.00 84.56 184 ALA A CA 1
ATOM 1426 C C . ALA A 1 184 ? 26.593 -4.248 -38.272 1.00 84.56 184 ALA A C 1
ATOM 1428 O O . ALA A 1 184 ? 26.679 -4.774 -39.384 1.00 84.56 184 ALA A O 1
ATOM 1429 N N . ALA A 1 185 ? 27.301 -4.680 -37.223 1.00 84.19 185 ALA A N 1
ATOM 1430 C CA . ALA A 1 185 ? 28.237 -5.798 -37.296 1.00 84.19 185 ALA A CA 1
ATOM 1431 C C . ALA A 1 185 ? 27.531 -7.129 -37.607 1.00 84.19 185 ALA A C 1
ATOM 1433 O O . ALA A 1 185 ? 28.007 -7.882 -38.456 1.00 84.19 185 ALA A O 1
ATOM 1434 N N . ASP A 1 186 ? 26.389 -7.391 -36.968 1.00 85.88 186 ASP A N 1
ATOM 1435 C CA . ASP A 1 186 ? 25.613 -8.619 -37.163 1.00 85.88 186 ASP A CA 1
ATOM 1436 C C . ASP A 1 186 ? 24.906 -8.645 -38.531 1.00 85.88 186 ASP A C 1
ATOM 1438 O O . ASP A 1 186 ? 24.704 -9.716 -39.107 1.00 85.88 1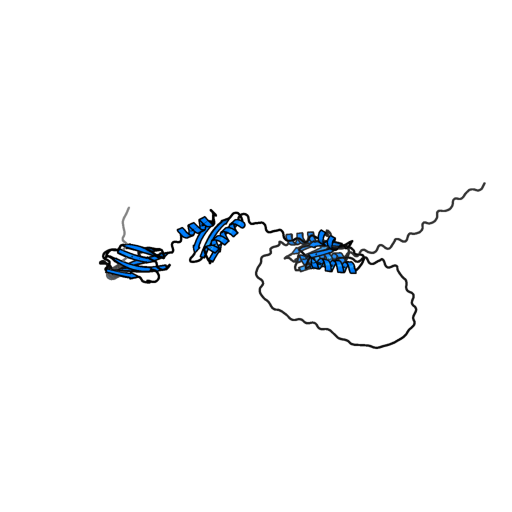86 ASP A O 1
ATOM 1442 N N . MET A 1 187 ? 24.572 -7.473 -39.086 1.00 86.69 187 MET A N 1
ATOM 1443 C CA . MET A 1 187 ? 23.990 -7.339 -40.425 1.00 86.69 187 MET A CA 1
ATOM 1444 C C . MET A 1 187 ? 24.995 -7.704 -41.532 1.00 86.69 187 MET A C 1
ATOM 1446 O O . MET A 1 187 ? 24.620 -8.315 -42.538 1.00 86.69 187 MET A O 1
ATOM 1450 N N . GLY A 1 188 ? 26.274 -7.352 -41.351 1.00 84.19 188 GLY A N 1
ATOM 1451 C CA . GLY A 1 188 ? 27.367 -7.760 -42.240 1.00 84.19 188 GLY A CA 1
ATOM 1452 C C . GLY A 1 188 ? 27.270 -7.222 -43.674 1.00 84.19 188 GLY A C 1
ATOM 1453 O O . GLY A 1 188 ? 27.728 -7.886 -44.605 1.00 84.19 188 GLY A O 1
ATOM 1454 N N . ILE A 1 189 ? 26.645 -6.057 -43.873 1.00 85.06 189 ILE A N 1
ATOM 1455 C CA . ILE A 1 189 ? 26.532 -5.384 -45.176 1.00 85.06 189 ILE A CA 1
ATOM 1456 C C . ILE A 1 189 ? 27.499 -4.202 -45.200 1.00 85.06 189 ILE A C 1
ATOM 1458 O O . ILE A 1 189 ? 27.427 -3.308 -44.360 1.00 85.06 189 ILE A O 1
ATOM 1462 N N . GLU A 1 190 ? 28.422 -4.200 -46.161 1.00 82.62 190 GLU A N 1
ATOM 1463 C CA . GLU A 1 190 ? 29.364 -3.095 -46.349 1.00 82.62 190 GLU A CA 1
ATOM 1464 C C . GLU A 1 190 ? 28.637 -1.846 -46.866 1.00 82.62 190 GLU A C 1
ATOM 1466 O O . GLU A 1 190 ? 27.801 -1.943 -47.762 1.00 82.62 190 GLU A O 1
ATOM 1471 N N . GLY A 1 191 ? 28.978 -0.675 -46.319 1.00 82.69 191 GLY A N 1
ATOM 1472 C CA . GLY A 1 191 ? 28.388 0.610 -46.718 1.00 82.69 191 GLY A CA 1
ATOM 1473 C C . GLY A 1 191 ? 27.119 1.009 -45.955 1.00 82.69 191 GLY A C 1
ATOM 1474 O O . GLY A 1 191 ? 26.635 2.118 -46.156 1.00 82.69 191 GLY A O 1
ATOM 1475 N N . VAL A 1 192 ? 26.615 0.157 -45.051 1.00 88.19 192 VAL A N 1
ATOM 1476 C CA . VAL A 1 192 ? 25.447 0.449 -44.202 1.00 88.19 192 VAL A CA 1
ATOM 1477 C C . VAL A 1 192 ? 25.884 0.983 -42.837 1.00 88.19 192 VAL A C 1
ATOM 1479 O O . VAL A 1 192 ? 26.567 0.307 -42.067 1.00 88.19 192 VAL A O 1
ATOM 1482 N N . HIS A 1 193 ? 25.436 2.189 -42.511 1.00 87.69 193 HIS A N 1
ATOM 1483 C CA . HIS A 1 193 ? 25.553 2.818 -41.204 1.00 87.69 193 HIS A CA 1
ATOM 1484 C C . HIS A 1 193 ? 24.223 2.713 -40.458 1.00 87.69 193 HIS A C 1
ATOM 1486 O O . HIS A 1 193 ? 23.172 3.100 -40.964 1.00 87.69 193 HIS A O 1
ATOM 1492 N N . VAL A 1 194 ? 24.269 2.190 -39.234 1.00 88.06 194 VAL A N 1
ATOM 1493 C CA . VAL A 1 194 ? 23.088 2.014 -38.385 1.00 88.06 194 VAL A CA 1
ATOM 1494 C C . VAL A 1 194 ? 23.103 3.072 -37.289 1.00 88.06 194 VAL A C 1
ATOM 1496 O O . VAL A 1 194 ? 24.103 3.238 -36.589 1.00 88.06 194 VAL A O 1
ATOM 1499 N N . ARG A 1 195 ? 21.984 3.772 -37.106 1.00 86.62 195 ARG A N 1
ATOM 1500 C CA . ARG A 1 195 ? 21.753 4.695 -35.988 1.00 86.62 195 ARG A CA 1
ATOM 1501 C C . ARG A 1 195 ? 20.480 4.302 -35.256 1.00 86.62 195 ARG A C 1
ATOM 1503 O O . ARG A 1 195 ? 19.496 3.927 -35.879 1.00 86.62 195 ARG A O 1
ATOM 1510 N N . VAL A 1 196 ? 20.482 4.403 -33.929 1.00 86.31 196 VAL A N 1
ATOM 1511 C CA . VAL A 1 196 ? 19.299 4.118 -33.104 1.00 86.31 196 VAL A CA 1
ATOM 1512 C C . VAL A 1 196 ? 18.799 5.415 -32.495 1.00 86.31 196 VAL A C 1
ATOM 1514 O O . VAL A 1 196 ? 19.541 6.118 -31.809 1.00 86.31 196 VAL A O 1
ATOM 1517 N N . VAL A 1 197 ? 17.529 5.726 -32.730 1.00 83.06 197 VAL A N 1
ATOM 1518 C CA . VAL A 1 197 ? 16.888 6.957 -32.273 1.00 83.06 197 VAL A CA 1
ATOM 1519 C C . VAL A 1 197 ? 15.536 6.610 -31.657 1.00 83.06 197 VAL A C 1
ATOM 1521 O O . VAL A 1 197 ? 14.646 6.130 -32.348 1.00 83.06 197 VAL A O 1
ATOM 1524 N N . LYS A 1 198 ? 15.376 6.814 -30.338 1.00 76.25 198 LYS A N 1
ATOM 1525 C CA . LYS A 1 198 ? 14.144 6.484 -29.581 1.00 76.25 198 LYS A CA 1
ATOM 1526 C C . LYS A 1 198 ? 13.617 5.051 -29.821 1.00 76.25 198 LYS A C 1
ATOM 1528 O O . LYS A 1 198 ? 12.413 4.818 -29.856 1.00 76.25 198 LYS A O 1
ATOM 1533 N N . GLY A 1 199 ? 14.525 4.087 -29.986 1.00 77.44 199 GLY A N 1
ATOM 1534 C CA . GLY A 1 199 ? 14.172 2.689 -30.255 1.00 77.44 199 GLY A CA 1
ATOM 1535 C C . GLY A 1 199 ? 13.774 2.396 -31.705 1.00 77.44 199 GLY A C 1
ATOM 1536 O O . GLY A 1 199 ? 13.444 1.254 -32.001 1.00 77.44 199 GLY A O 1
ATOM 1537 N N . ALA A 1 200 ? 13.826 3.385 -32.604 1.00 84.38 200 ALA A N 1
ATOM 1538 C CA . ALA A 1 200 ? 13.776 3.179 -34.046 1.00 84.38 200 ALA A CA 1
ATOM 1539 C C . ALA A 1 200 ? 15.194 3.018 -34.610 1.00 84.38 200 ALA A C 1
ATOM 1541 O O . ALA A 1 200 ? 16.127 3.685 -34.153 1.00 84.38 200 ALA A O 1
ATOM 1542 N N . ILE A 1 201 ? 15.352 2.153 -35.608 1.00 90.12 201 ILE A N 1
ATOM 1543 C CA . ILE A 1 201 ? 16.614 1.973 -36.331 1.00 90.12 201 ILE A CA 1
ATOM 1544 C C . ILE A 1 201 ? 16.571 2.781 -37.625 1.00 90.12 201 ILE A C 1
ATOM 1546 O O . ILE A 1 201 ? 15.638 2.656 -38.409 1.00 90.12 201 ILE A O 1
ATOM 1550 N N . ILE A 1 202 ? 17.593 3.593 -37.853 1.00 90.19 202 ILE A N 1
ATOM 1551 C CA . ILE A 1 202 ? 17.811 4.353 -39.078 1.00 90.19 202 ILE A CA 1
ATOM 1552 C C . ILE A 1 202 ? 18.981 3.706 -39.818 1.00 90.19 202 ILE A C 1
ATOM 1554 O O . ILE A 1 202 ? 20.063 3.553 -39.245 1.00 90.19 202 ILE A O 1
ATOM 1558 N N . LEU A 1 203 ? 18.751 3.313 -41.068 1.00 90.75 203 LEU A N 1
ATOM 1559 C CA . LEU A 1 203 ? 19.764 2.760 -41.964 1.00 90.75 203 LEU A CA 1
ATOM 1560 C C . LEU A 1 203 ? 20.170 3.844 -42.963 1.00 90.75 203 LEU A C 1
ATOM 1562 O O . LEU A 1 203 ? 19.322 4.331 -43.704 1.00 90.75 203 LEU A O 1
ATOM 1566 N N . GLU A 1 204 ? 21.443 4.223 -42.971 1.00 88.31 204 GLU A N 1
ATOM 1567 C CA . GLU A 1 204 ? 22.008 5.264 -43.839 1.00 88.31 204 GLU A CA 1
ATOM 1568 C C . GLU A 1 204 ? 23.217 4.702 -44.599 1.00 88.31 204 GLU A C 1
ATOM 1570 O O . GLU A 1 204 ? 23.900 3.805 -44.107 1.00 88.31 204 GLU A O 1
ATOM 1575 N N . GLY A 1 205 ? 23.507 5.231 -45.787 1.00 87.19 205 GLY A N 1
ATOM 1576 C CA . GLY A 1 205 ? 24.681 4.852 -46.579 1.00 87.19 205 GLY A CA 1
ATOM 1577 C C . GLY A 1 205 ? 24.331 4.334 -47.969 1.00 87.19 205 GLY A C 1
ATOM 1578 O O . GLY A 1 205 ? 23.203 4.487 -48.433 1.00 87.19 205 GLY A O 1
ATOM 1579 N N . SER A 1 206 ? 25.312 3.730 -48.636 1.00 85.50 206 SER A N 1
ATOM 1580 C CA . SER A 1 206 ? 25.184 3.288 -50.027 1.00 85.50 206 SER A CA 1
ATOM 1581 C C . SER A 1 206 ? 25.466 1.797 -50.145 1.00 85.50 206 SER A C 1
ATOM 1583 O O . SER A 1 206 ? 26.449 1.288 -49.605 1.00 85.50 206 SER A O 1
ATOM 1585 N N . VAL A 1 207 ? 24.598 1.092 -50.863 1.00 88.31 207 VAL A N 1
ATOM 1586 C CA . VAL A 1 207 ? 24.705 -0.343 -51.132 1.00 88.31 207 VAL A CA 1
ATOM 1587 C C . VAL A 1 207 ? 24.817 -0.592 -52.633 1.00 88.31 207 VAL A C 1
ATOM 1589 O O . VAL A 1 207 ? 24.246 0.120 -53.453 1.00 88.31 207 VAL A O 1
ATOM 1592 N N . LYS A 1 208 ? 25.548 -1.641 -53.013 1.00 86.50 208 LYS A N 1
ATOM 1593 C CA . LYS A 1 208 ? 25.799 -1.976 -54.428 1.00 86.50 208 LYS A CA 1
ATOM 1594 C C . LYS A 1 208 ? 24.590 -2.608 -55.115 1.00 86.50 208 LYS A C 1
ATOM 1596 O O . LYS A 1 208 ? 24.428 -2.476 -56.321 1.00 86.50 208 LYS A O 1
ATOM 1601 N N . ASN A 1 209 ? 23.769 -3.332 -54.353 1.00 85.88 209 ASN A N 1
ATOM 1602 C CA . ASN A 1 209 ? 22.623 -4.072 -54.868 1.00 85.88 209 ASN A CA 1
ATOM 1603 C C . ASN A 1 209 ? 21.337 -3.658 -54.142 1.00 85.88 209 ASN A C 1
ATOM 1605 O O . ASN A 1 209 ? 21.344 -3.517 -52.916 1.00 85.88 209 ASN A O 1
ATOM 1609 N N . PRO A 1 210 ? 20.199 -3.577 -54.853 1.00 85.38 210 PRO A N 1
ATOM 1610 C CA . PRO A 1 210 ? 18.909 -3.290 -54.227 1.00 85.38 210 PRO A CA 1
ATOM 1611 C C . PRO A 1 210 ? 18.457 -4.393 -53.254 1.00 85.38 210 PRO A C 1
ATOM 1613 O O . PRO A 1 210 ? 17.716 -4.121 -52.310 1.00 85.38 210 PRO A O 1
ATOM 1616 N N . ASP A 1 211 ? 18.927 -5.631 -53.439 1.00 86.75 211 ASP A N 1
ATOM 1617 C CA . ASP A 1 211 ? 18.625 -6.751 -52.539 1.00 86.75 211 ASP A CA 1
ATOM 1618 C C . ASP A 1 211 ? 19.301 -6.605 -51.166 1.00 86.75 211 ASP A C 1
ATOM 1620 O O . ASP A 1 211 ? 18.743 -7.034 -50.154 1.00 86.75 211 ASP A O 1
ATOM 1624 N N . ASP A 1 212 ? 20.464 -5.948 -51.104 1.00 88.25 212 ASP A N 1
ATOM 1625 C CA . ASP A 1 212 ? 21.153 -5.682 -49.839 1.00 88.25 212 ASP A CA 1
ATOM 1626 C C . ASP A 1 212 ? 20.397 -4.641 -49.001 1.00 88.25 212 ASP A C 1
ATOM 1628 O O . ASP A 1 212 ? 20.300 -4.805 -47.786 1.00 88.25 212 ASP A O 1
ATOM 1632 N N . SER A 1 213 ? 19.765 -3.644 -49.636 1.00 86.38 213 SER A N 1
ATOM 1633 C CA . SER A 1 213 ? 18.898 -2.677 -48.940 1.00 86.38 213 SER A CA 1
ATOM 1634 C C . SER A 1 213 ? 17.691 -3.360 -48.283 1.00 86.38 213 SER A C 1
ATOM 1636 O O . SER A 1 213 ? 17.417 -3.151 -47.100 1.00 86.38 213 SER A O 1
ATOM 1638 N N . LYS A 1 214 ? 17.009 -4.258 -49.007 1.00 89.88 214 LYS A N 1
ATOM 1639 C CA . LYS A 1 214 ? 15.864 -5.011 -48.459 1.00 89.88 214 LYS A CA 1
ATOM 1640 C C . LYS A 1 214 ? 16.273 -5.912 -47.299 1.00 89.88 214 LYS A C 1
ATOM 1642 O O . LYS A 1 214 ? 15.601 -5.945 -46.270 1.00 89.88 214 LYS A O 1
ATOM 1647 N N . ARG A 1 215 ? 17.397 -6.616 -47.448 1.00 89.12 215 ARG A N 1
ATOM 1648 C CA . ARG A 1 215 ? 17.940 -7.487 -46.400 1.00 89.12 215 ARG A CA 1
ATOM 1649 C C . ARG A 1 215 ? 18.314 -6.697 -45.146 1.00 89.12 215 ARG A C 1
ATOM 1651 O O . ARG A 1 215 ? 18.036 -7.161 -44.043 1.00 89.12 215 ARG A O 1
ATOM 1658 N N . ALA A 1 216 ? 18.908 -5.514 -45.308 1.00 89.38 216 ALA A N 1
ATOM 1659 C CA . ALA A 1 216 ? 19.230 -4.614 -44.204 1.00 89.38 216 ALA A CA 1
ATOM 1660 C C . ALA A 1 216 ? 17.970 -4.187 -43.432 1.00 89.38 216 ALA A C 1
ATOM 1662 O O . ALA A 1 216 ? 17.941 -4.246 -42.202 1.00 89.38 216 ALA A O 1
ATOM 1663 N N . GLU A 1 217 ? 16.909 -3.814 -44.151 1.00 89.81 217 GLU A N 1
ATOM 1664 C CA . GLU A 1 217 ? 15.636 -3.399 -43.559 1.00 89.81 217 GLU A CA 1
ATOM 1665 C C . GLU A 1 217 ? 14.947 -4.535 -42.791 1.00 89.81 217 GLU A C 1
ATOM 1667 O O . GLU A 1 217 ? 14.514 -4.348 -41.653 1.00 89.81 217 GLU A O 1
ATOM 1672 N N . GLU A 1 218 ? 14.857 -5.727 -43.387 1.00 89.44 218 GLU A N 1
ATOM 1673 C CA . GLU A 1 218 ? 14.271 -6.901 -42.733 1.00 89.44 218 GLU A CA 1
ATOM 1674 C C . GLU A 1 218 ? 15.055 -7.308 -41.485 1.00 89.44 218 GLU A C 1
ATOM 1676 O O . GLU A 1 218 ? 14.459 -7.633 -40.458 1.00 89.44 218 GLU A O 1
ATOM 1681 N N . PHE A 1 219 ? 16.386 -7.239 -41.549 1.00 89.88 219 PHE A N 1
ATOM 1682 C CA . PHE A 1 219 ? 17.242 -7.525 -40.407 1.00 89.88 219 PHE A CA 1
ATOM 1683 C C . PHE A 1 219 ? 17.032 -6.510 -39.279 1.00 89.88 219 PHE A C 1
ATOM 1685 O O . PHE A 1 219 ? 16.863 -6.898 -38.126 1.00 89.88 219 PHE A O 1
ATOM 1692 N N . ALA A 1 220 ? 16.959 -5.216 -39.598 1.00 88.38 220 ALA A N 1
ATOM 1693 C CA . ALA A 1 220 ? 16.703 -4.167 -38.615 1.00 88.38 220 ALA A CA 1
ATOM 1694 C C . ALA A 1 220 ? 15.338 -4.324 -37.914 1.00 88.38 220 ALA A C 1
ATOM 1696 O O . ALA A 1 220 ? 15.237 -4.066 -36.712 1.00 88.38 220 ALA A O 1
ATOM 1697 N N . LYS A 1 221 ? 14.308 -4.832 -38.611 1.00 89.25 221 LYS A N 1
ATOM 1698 C CA . LYS A 1 221 ? 12.978 -5.107 -38.024 1.00 89.25 221 LYS A CA 1
ATOM 1699 C C . LYS A 1 221 ? 13.004 -6.176 -36.924 1.00 89.25 221 LYS A C 1
ATOM 1701 O O . LYS A 1 221 ? 12.076 -6.240 -36.122 1.00 89.25 221 LYS A O 1
ATOM 1706 N N . LEU A 1 222 ? 14.052 -7.002 -36.856 1.00 87.38 222 LEU A N 1
ATOM 1707 C CA . LEU A 1 222 ? 14.232 -7.984 -35.778 1.00 87.38 222 LEU A CA 1
ATOM 1708 C C . LEU A 1 222 ? 14.623 -7.329 -34.446 1.00 87.38 222 LEU A C 1
ATOM 1710 O O . LEU A 1 222 ? 14.369 -7.903 -33.389 1.00 87.38 222 LEU A O 1
ATOM 1714 N N . PHE A 1 223 ? 15.237 -6.145 -34.498 1.00 84.88 223 PHE A N 1
ATOM 1715 C CA . PHE A 1 223 ? 15.752 -5.432 -33.328 1.00 84.88 223 PHE A CA 1
ATOM 1716 C C . PHE A 1 223 ? 14.847 -4.276 -32.898 1.00 84.88 223 PHE A C 1
ATOM 1718 O O . PHE A 1 223 ? 14.799 -3.954 -31.713 1.00 84.88 223 PHE A O 1
ATOM 1725 N N . ALA A 1 224 ? 14.124 -3.659 -33.837 1.00 84.88 224 ALA A N 1
ATOM 1726 C CA . ALA A 1 224 ? 13.235 -2.538 -33.564 1.00 84.88 224 ALA A CA 1
ATOM 1727 C C . ALA A 1 224 ? 11.909 -2.652 -34.333 1.00 84.88 224 ALA A C 1
ATOM 1729 O O . ALA A 1 224 ? 11.912 -3.002 -35.513 1.00 84.88 224 ALA A O 1
ATOM 1730 N N . PRO A 1 225 ? 10.770 -2.273 -33.719 1.00 83.38 225 PRO A N 1
ATOM 1731 C CA . PRO A 1 225 ? 9.480 -2.244 -34.408 1.00 83.38 225 PRO A CA 1
ATOM 1732 C C . PRO A 1 225 ? 9.404 -1.147 -35.481 1.00 83.38 225 PRO A C 1
ATOM 1734 O O . PRO A 1 225 ? 8.596 -1.247 -36.400 1.00 83.38 225 PRO A O 1
ATOM 1737 N N . GLN A 1 226 ? 10.226 -0.098 -35.364 1.00 85.44 226 GLN A N 1
ATOM 1738 C CA . GLN A 1 226 ? 10.287 1.012 -36.313 1.00 85.44 226 GLN A CA 1
ATOM 1739 C C . GLN A 1 226 ? 11.658 1.051 -36.986 1.00 85.44 226 GLN A C 1
ATOM 1741 O O . GLN A 1 226 ? 12.684 1.153 -36.312 1.00 85.44 226 GLN A O 1
ATOM 1746 N N . VAL A 1 227 ? 11.662 0.993 -38.317 1.00 89.81 227 VAL A N 1
ATOM 1747 C CA . VAL A 1 227 ? 12.871 1.069 -39.140 1.00 89.81 227 VAL A CA 1
ATOM 1748 C C . VAL A 1 227 ? 12.667 2.124 -40.217 1.00 89.81 227 VAL A C 1
ATOM 1750 O O . VAL A 1 227 ? 11.687 2.070 -40.956 1.00 89.81 227 VAL A O 1
ATOM 1753 N N . LEU A 1 228 ? 13.594 3.072 -40.299 1.00 90.00 228 LEU A N 1
ATOM 1754 C CA . LEU A 1 228 ? 13.677 4.052 -41.371 1.00 90.00 228 LEU A CA 1
ATOM 1755 C C . LEU A 1 228 ? 14.836 3.660 -42.292 1.00 90.00 228 LEU A C 1
ATOM 1757 O O . LEU A 1 228 ? 15.997 3.700 -41.886 1.00 90.00 228 LEU A O 1
ATOM 1761 N N . ASN A 1 229 ? 14.510 3.240 -43.512 1.00 89.06 229 ASN A N 1
ATOM 1762 C CA . ASN A 1 229 ? 15.492 2.836 -44.512 1.00 89.06 229 ASN A CA 1
ATOM 1763 C C . ASN A 1 229 ? 15.806 4.013 -45.441 1.00 89.06 229 ASN A C 1
ATOM 1765 O O . ASN A 1 229 ? 14.936 4.459 -46.188 1.00 89.06 229 ASN A O 1
ATOM 1769 N N . PHE A 1 230 ? 17.046 4.490 -45.394 1.00 87.75 230 PHE A N 1
ATOM 1770 C CA . PHE A 1 230 ? 17.575 5.528 -46.268 1.00 87.75 230 PHE A CA 1
ATOM 1771 C C . PHE A 1 230 ? 18.843 5.035 -46.985 1.00 87.75 230 PHE A C 1
ATOM 1773 O O . PHE A 1 230 ? 19.821 5.763 -47.099 1.00 87.75 230 PHE A O 1
ATOM 1780 N N . LEU A 1 231 ? 18.876 3.778 -47.427 1.00 88.88 231 LEU A N 1
ATOM 1781 C CA . LEU A 1 231 ? 20.006 3.254 -48.197 1.00 88.88 231 LEU A CA 1
ATOM 1782 C C . LEU A 1 231 ? 19.881 3.601 -49.682 1.00 88.88 231 LEU A C 1
ATOM 1784 O O . LEU A 1 231 ? 18.900 3.215 -50.321 1.00 88.88 231 LEU A O 1
ATOM 1788 N N . ASP A 1 232 ? 20.908 4.243 -50.235 1.00 83.44 232 ASP A N 1
ATOM 1789 C CA . ASP A 1 232 ? 21.008 4.519 -51.667 1.00 83.44 232 ASP A CA 1
ATOM 1790 C C . ASP A 1 232 ? 21.604 3.319 -52.404 1.00 83.44 232 ASP A C 1
ATOM 1792 O O . ASP A 1 232 ? 22.601 2.736 -51.976 1.00 83.44 232 ASP A O 1
ATOM 1796 N N . VAL A 1 233 ? 21.004 2.939 -53.531 1.00 84.94 233 VAL A N 1
ATOM 1797 C CA . VAL A 1 233 ? 21.542 1.880 -54.391 1.00 84.94 233 VAL A CA 1
ATOM 1798 C C . VAL A 1 233 ? 22.404 2.537 -55.458 1.00 84.94 233 VAL A C 1
ATOM 1800 O O . VAL A 1 233 ? 21.891 3.326 -56.248 1.00 84.94 233 VAL A O 1
ATOM 1803 N N . GLU A 1 234 ? 23.697 2.211 -55.497 1.00 74.75 234 GLU A N 1
ATOM 1804 C CA . GLU A 1 234 ? 24.597 2.686 -56.553 1.00 74.75 234 GLU A CA 1
ATOM 1805 C C . GLU A 1 234 ? 24.120 2.142 -57.908 1.00 74.75 234 GLU A C 1
ATOM 1807 O O . GLU A 1 234 ? 24.421 1.010 -58.290 1.00 74.75 234 GLU A O 1
ATOM 1812 N N . THR A 1 235 ? 23.350 2.938 -58.650 1.00 68.00 235 THR A N 1
ATOM 1813 C CA . THR A 1 235 ? 23.067 2.668 -60.060 1.00 68.00 235 THR A CA 1
ATOM 1814 C C . THR A 1 235 ? 24.382 2.763 -60.831 1.00 68.00 235 THR A C 1
ATOM 1816 O O . THR A 1 235 ? 25.007 3.829 -60.810 1.00 68.00 235 THR A O 1
ATOM 1819 N N . PRO A 1 236 ? 24.834 1.686 -61.504 1.00 61.06 236 PRO A N 1
ATOM 1820 C CA . PRO A 1 236 ? 26.003 1.758 -62.368 1.00 61.06 236 PRO A CA 1
ATOM 1821 C C . PRO A 1 236 ? 25.799 2.890 -63.383 1.00 61.06 236 PRO A C 1
ATOM 1823 O O . PRO A 1 236 ? 24.695 2.987 -63.922 1.00 61.06 236 PRO A O 1
ATOM 1826 N N . PRO A 1 237 ? 26.805 3.741 -63.653 1.00 51.22 237 PRO A N 1
ATOM 1827 C CA . PRO A 1 237 ? 26.670 4.781 -64.662 1.00 51.22 237 PRO A CA 1
ATOM 1828 C C . PRO A 1 237 ? 26.316 4.117 -65.995 1.00 51.22 237 PRO A C 1
ATOM 1830 O O . PRO A 1 237 ? 27.077 3.299 -66.513 1.00 51.22 237 PRO A O 1
ATOM 1833 N N . GLU A 1 238 ? 25.126 4.423 -66.506 1.00 49.50 238 GLU A N 1
ATOM 1834 C CA . GLU A 1 238 ? 24.662 3.956 -67.804 1.00 49.50 238 GLU A CA 1
ATOM 1835 C C . GLU A 1 238 ? 25.618 4.500 -68.876 1.00 49.50 238 GLU A C 1
ATOM 1837 O O . GLU A 1 238 ? 25.688 5.705 -69.118 1.00 49.50 238 GLU A O 1
ATOM 1842 N N . GLU A 1 239 ? 26.393 3.620 -69.516 1.00 47.25 239 GLU A N 1
ATOM 1843 C CA . GLU A 1 239 ? 27.013 3.952 -70.796 1.00 47.25 239 GLU A CA 1
ATOM 1844 C C . GLU A 1 23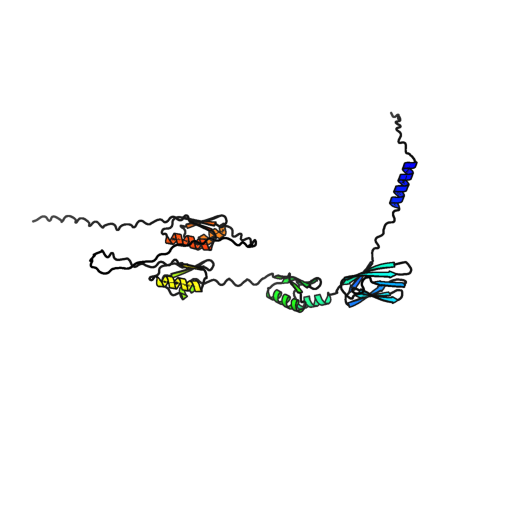9 ? 25.884 4.239 -71.798 1.00 47.25 239 GLU A C 1
ATOM 1846 O O . GLU A 1 239 ? 25.047 3.375 -72.068 1.00 47.25 239 GLU A O 1
ATOM 1851 N N . GLU A 1 240 ? 25.857 5.456 -72.345 1.00 47.19 240 GLU A N 1
ATOM 1852 C CA . GLU A 1 240 ? 24.943 5.870 -73.412 1.00 47.19 240 GLU A CA 1
ATOM 1853 C C . GLU A 1 240 ? 25.014 4.897 -74.608 1.00 47.19 240 GLU A C 1
ATOM 1855 O O . GLU A 1 240 ? 25.896 4.997 -75.466 1.00 47.19 240 GLU A O 1
ATOM 1860 N N . VAL A 1 241 ? 24.055 3.974 -74.731 1.00 41.69 241 VAL A N 1
ATOM 1861 C CA . VAL A 1 241 ? 23.872 3.189 -75.960 1.00 41.69 241 VAL A CA 1
ATOM 1862 C C . VAL A 1 241 ? 22.783 3.841 -76.806 1.00 41.69 241 VAL A C 1
ATOM 1864 O O . VAL A 1 241 ? 21.588 3.715 -76.549 1.00 41.69 241 VAL A O 1
ATOM 1867 N N . LYS A 1 242 ? 23.236 4.544 -77.849 1.00 38.91 242 LYS A N 1
ATOM 1868 C CA . LYS A 1 242 ? 22.413 5.085 -78.936 1.00 38.91 242 LYS A CA 1
ATOM 1869 C C . LYS A 1 242 ? 21.595 3.997 -79.635 1.00 38.91 242 LYS A C 1
ATOM 1871 O O . LYS A 1 242 ? 22.101 2.926 -79.965 1.00 38.91 242 LYS A O 1
ATOM 1876 N N . GLU A 1 243 ? 20.352 4.360 -79.931 1.00 41.62 243 GLU A N 1
ATOM 1877 C CA . GLU A 1 243 ? 19.376 3.627 -80.733 1.00 41.62 243 GLU A CA 1
ATOM 1878 C C . GLU A 1 243 ? 19.906 3.147 -82.097 1.00 41.62 243 GLU A C 1
ATOM 1880 O O . GLU A 1 243 ? 20.569 3.887 -82.827 1.00 41.62 243 GLU A O 1
ATOM 1885 N N . ALA A 1 244 ? 19.457 1.960 -82.516 1.00 32.84 244 ALA A N 1
ATOM 1886 C CA . ALA A 1 244 ? 19.148 1.680 -83.916 1.00 32.84 244 ALA A CA 1
ATOM 1887 C C . ALA A 1 244 ? 18.028 0.631 -84.009 1.00 32.84 244 ALA A C 1
ATOM 1889 O O . ALA A 1 244 ? 18.176 -0.515 -83.587 1.00 32.84 244 ALA A O 1
ATOM 1890 N N . ALA A 1 245 ? 16.899 1.053 -84.574 1.00 35.19 245 ALA A N 1
ATOM 1891 C CA . ALA A 1 245 ? 15.730 0.238 -84.865 1.00 35.19 245 ALA A CA 1
ATOM 1892 C C . ALA A 1 245 ? 15.997 -0.828 -85.946 1.00 35.19 245 ALA A C 1
ATOM 1894 O O . ALA A 1 245 ? 16.692 -0.575 -86.929 1.00 35.19 245 ALA A O 1
ATOM 1895 N N . SER A 1 246 ? 15.327 -1.979 -85.834 1.00 33.09 246 SER A N 1
ATOM 1896 C CA . SER A 1 246 ? 14.864 -2.727 -87.008 1.00 33.09 246 SER A CA 1
ATOM 1897 C C . SER A 1 246 ? 13.565 -3.465 -86.680 1.00 33.09 246 SER A C 1
ATOM 1899 O O . SER A 1 246 ? 13.497 -4.263 -85.748 1.00 33.09 246 SER A O 1
ATOM 1901 N N . GLU A 1 247 ? 12.526 -3.122 -87.435 1.00 34.56 247 GLU A N 1
ATOM 1902 C CA . GLU A 1 247 ? 11.201 -3.735 -87.437 1.00 34.56 247 GLU A CA 1
ATOM 1903 C C . GLU A 1 247 ? 11.220 -5.097 -88.152 1.00 34.56 247 GLU A C 1
ATOM 1905 O O . GLU A 1 247 ? 11.846 -5.226 -89.204 1.00 34.56 247 GLU A O 1
ATOM 1910 N N . ALA A 1 248 ? 10.446 -6.071 -87.658 1.00 29.50 248 ALA A N 1
ATOM 1911 C CA . ALA A 1 248 ? 9.552 -6.913 -88.470 1.00 29.50 248 ALA A CA 1
ATOM 1912 C C . ALA A 1 248 ? 8.658 -7.789 -87.563 1.00 29.50 248 ALA A C 1
ATOM 1914 O O . ALA A 1 248 ? 9.111 -8.275 -86.533 1.00 29.50 248 ALA A O 1
ATOM 1915 N N . GLY A 1 249 ? 7.386 -7.949 -87.963 1.00 26.16 249 GLY A N 1
ATOM 1916 C CA . GLY A 1 249 ? 6.248 -8.522 -87.211 1.00 26.16 249 GLY A CA 1
ATOM 1917 C C . GLY A 1 249 ? 6.398 -9.961 -86.677 1.00 26.16 249 GLY A C 1
ATOM 1918 O O . GLY A 1 249 ? 7.401 -10.622 -86.895 1.00 26.16 249 GLY A O 1
ATOM 1919 N N . VAL A 1 250 ? 5.410 -10.566 -86.009 1.00 28.25 250 VAL A N 1
ATOM 1920 C CA . VAL A 1 250 ? 3.967 -10.669 -86.318 1.00 28.25 250 VAL A CA 1
ATOM 1921 C C . VAL A 1 250 ? 3.211 -11.246 -85.091 1.00 28.25 250 VAL A C 1
ATOM 1923 O O . VAL A 1 250 ? 3.806 -11.986 -84.314 1.00 28.25 250 VAL A O 1
ATOM 1926 N N . ALA A 1 251 ? 1.887 -11.000 -85.044 1.00 29.66 251 ALA A N 1
ATOM 1927 C CA . ALA A 1 251 ? 0.791 -11.673 -84.301 1.00 29.66 251 ALA A CA 1
ATOM 1928 C C . ALA A 1 251 ? 0.396 -11.036 -82.947 1.00 29.66 251 ALA A C 1
ATOM 1930 O O . ALA A 1 251 ? 1.101 -11.182 -81.961 1.00 29.66 251 ALA A O 1
ATOM 1931 N N . THR A 1 252 ? -0.629 -10.174 -82.856 1.00 24.17 252 THR A N 1
ATOM 1932 C CA . THR A 1 252 ? -2.099 -10.357 -83.016 1.00 24.17 252 THR A CA 1
ATOM 1933 C C . THR A 1 252 ? -2.808 -10.939 -81.779 1.00 24.17 252 THR A C 1
ATOM 1935 O O . THR A 1 252 ? -2.755 -12.141 -81.567 1.00 24.17 252 THR A O 1
ATOM 1938 N N . ALA A 1 253 ? -3.560 -10.041 -81.108 1.00 28.28 253 ALA A N 1
ATOM 1939 C CA . ALA A 1 253 ? -4.843 -10.172 -80.375 1.00 28.28 253 ALA A CA 1
ATOM 1940 C C . ALA A 1 253 ? -4.930 -11.184 -79.202 1.00 28.28 253 ALA A C 1
ATOM 1942 O O . ALA A 1 253 ? -4.503 -12.320 -79.325 1.00 28.28 253 ALA A O 1
ATOM 1943 N N . VAL A 1 254 ? -5.516 -10.874 -78.034 1.00 28.73 254 VAL A N 1
ATOM 1944 C CA . VAL A 1 254 ? -6.919 -10.473 -77.768 1.00 28.73 254 VAL A CA 1
ATOM 1945 C C . VAL A 1 254 ? -7.032 -9.851 -76.345 1.00 28.73 254 VAL A C 1
ATOM 1947 O O . VAL A 1 254 ? -6.328 -10.272 -75.434 1.00 28.73 254 VAL A O 1
ATOM 1950 N N . ALA A 1 255 ? -7.911 -8.852 -76.184 1.00 29.66 255 ALA A N 1
ATOM 1951 C CA . ALA A 1 255 ? -8.271 -8.078 -74.970 1.00 29.66 255 ALA A CA 1
ATOM 1952 C C . ALA A 1 255 ? -9.344 -8.792 -74.076 1.00 29.66 255 ALA A C 1
ATOM 1954 O O . ALA A 1 255 ? -9.678 -9.930 -74.400 1.00 29.66 255 ALA A O 1
ATOM 1955 N N . PRO A 1 256 ? -10.105 -8.138 -73.155 1.00 45.66 256 PRO A N 1
ATOM 1956 C CA . PRO A 1 256 ? -9.809 -7.294 -71.966 1.00 45.66 256 PRO A CA 1
ATOM 1957 C C . PRO A 1 256 ? -10.599 -7.717 -70.678 1.00 45.66 256 PRO A C 1
ATOM 1959 O O . PRO A 1 256 ? -11.470 -8.577 -70.760 1.00 45.66 256 PRO A O 1
ATOM 1962 N N . SER A 1 257 ? -10.364 -7.047 -69.531 1.00 31.48 257 SER A N 1
ATOM 1963 C CA . SER A 1 257 ? -11.361 -6.650 -68.482 1.00 31.48 257 SER A CA 1
ATOM 1964 C C . SER A 1 257 ? -10.620 -5.969 -67.305 1.00 31.48 257 SER A C 1
ATOM 1966 O O . SER A 1 257 ? -9.736 -6.600 -66.732 1.00 31.48 257 SER A O 1
ATOM 1968 N N . GLU A 1 258 ? -10.676 -4.648 -67.084 1.00 37.78 258 GLU A N 1
ATOM 1969 C CA . GLU A 1 258 ? -11.696 -3.829 -66.373 1.00 37.78 258 GLU A CA 1
ATOM 1970 C C . GLU A 1 258 ? -11.998 -4.216 -64.910 1.00 37.78 258 GLU A C 1
ATOM 1972 O O . GLU A 1 258 ? -12.392 -5.346 -64.654 1.00 37.78 258 GLU A O 1
ATOM 1977 N N . GLU A 1 259 ? -11.820 -3.235 -64.004 1.00 29.77 259 GLU A N 1
ATOM 1978 C CA . GLU A 1 259 ? -12.707 -2.750 -62.906 1.00 29.77 259 GLU A CA 1
ATOM 1979 C C . GLU A 1 259 ? -11.830 -2.072 -61.819 1.00 29.77 259 GLU A C 1
ATOM 1981 O O . GLU A 1 259 ? -10.884 -2.667 -61.318 1.00 29.77 259 GLU A O 1
ATOM 1986 N N . ALA A 1 260 ? -11.850 -0.744 -61.641 1.00 30.30 260 ALA A N 1
ATOM 1987 C CA . ALA A 1 260 ? -12.863 0.137 -61.034 1.00 30.30 260 ALA A CA 1
ATOM 1988 C C . ALA A 1 260 ? -12.828 0.170 -59.483 1.00 30.30 260 ALA A C 1
ATOM 1990 O O . ALA A 1 260 ? -13.185 -0.786 -58.814 1.00 30.30 260 ALA A O 1
ATOM 1991 N N . VAL A 1 261 ? -12.352 1.321 -58.989 1.00 38.84 261 VAL A N 1
ATOM 1992 C CA . VAL A 1 261 ? -12.629 2.090 -57.752 1.00 38.84 261 VAL A CA 1
ATOM 1993 C C . VAL A 1 261 ? -13.488 1.457 -56.643 1.00 38.84 261 VAL A C 1
ATOM 1995 O O . VAL A 1 261 ? -14.619 1.068 -56.903 1.00 38.84 261 VAL A O 1
ATOM 1998 N N . GLU A 1 262 ? -13.047 1.593 -55.384 1.00 31.39 262 GLU A N 1
ATOM 1999 C CA . GLU A 1 262 ? -13.944 1.973 -54.276 1.00 31.39 262 GLU A CA 1
ATOM 2000 C C . GLU A 1 262 ? -13.177 2.665 -53.127 1.00 31.39 262 GLU A C 1
ATOM 2002 O O . GLU A 1 262 ? -12.208 2.130 -52.587 1.00 31.39 262 GLU A O 1
ATOM 2007 N N . GLU A 1 263 ? -13.614 3.881 -52.784 1.00 39.72 263 GLU A N 1
ATOM 2008 C CA . GLU A 1 263 ? -13.384 4.535 -51.490 1.00 39.72 263 GLU A CA 1
ATOM 2009 C C . GLU A 1 263 ? -14.324 3.918 -50.445 1.00 39.72 263 GLU A C 1
ATOM 2011 O O . GLU A 1 263 ? -15.481 3.633 -50.756 1.00 39.72 263 GLU A O 1
ATOM 2016 N N . VAL A 1 264 ? -13.873 3.795 -49.193 1.00 29.80 264 VAL A N 1
ATOM 2017 C CA . VAL A 1 264 ? -14.768 3.628 -48.037 1.00 29.80 264 VAL A CA 1
ATOM 2018 C C . VAL A 1 264 ? -14.283 4.518 -46.893 1.00 29.80 264 VAL A C 1
ATOM 2020 O O . VAL A 1 264 ? -13.312 4.201 -46.208 1.00 29.80 264 VAL A O 1
ATOM 2023 N N . ASP A 1 265 ? -15.004 5.618 -46.683 1.00 34.84 265 ASP A N 1
ATOM 2024 C CA . ASP A 1 265 ? -15.168 6.277 -45.385 1.00 34.84 265 ASP A CA 1
ATOM 2025 C C . ASP A 1 265 ? -16.078 5.419 -44.491 1.00 34.84 265 ASP A C 1
ATOM 2027 O O . ASP A 1 265 ? -17.078 4.931 -45.004 1.00 34.84 265 ASP A O 1
ATOM 2031 N N . VAL A 1 266 ? -15.799 5.296 -43.180 1.00 36.25 266 VAL A N 1
ATOM 2032 C CA . VAL A 1 266 ? -16.777 5.495 -42.075 1.00 36.25 266 VAL A CA 1
ATOM 2033 C C . VAL A 1 266 ? -16.040 5.672 -40.730 1.00 36.25 266 VAL A C 1
ATOM 2035 O O . VAL A 1 266 ? -15.422 4.757 -40.193 1.00 36.25 266 VAL A O 1
ATOM 2038 N N . GLU A 1 267 ? -16.165 6.893 -40.216 1.00 34.44 267 GLU A N 1
ATOM 2039 C CA . GLU A 1 267 ? -16.416 7.387 -38.848 1.00 34.44 267 GLU A CA 1
ATOM 2040 C C . GLU A 1 267 ? -16.321 6.481 -37.587 1.00 34.44 267 GLU A C 1
ATOM 2042 O O . GLU A 1 267 ? -17.037 5.500 -37.414 1.00 34.44 267 GLU A O 1
ATOM 2047 N N . ASN A 1 268 ? -15.552 7.016 -36.625 1.00 37.88 268 ASN A N 1
ATOM 2048 C CA . ASN A 1 268 ? -15.855 7.282 -35.205 1.00 37.88 268 ASN A CA 1
ATOM 2049 C C . ASN A 1 268 ? -16.306 6.150 -34.248 1.00 37.88 268 ASN A C 1
ATOM 2051 O O . ASN A 1 268 ? -17.445 5.691 -34.269 1.00 37.88 268 ASN A O 1
ATOM 2055 N N . ALA A 1 269 ? -15.471 5.898 -33.236 1.00 29.84 269 ALA A N 1
ATOM 2056 C CA . ALA A 1 269 ? -15.910 5.557 -31.884 1.00 29.84 269 ALA A CA 1
ATOM 2057 C C . ALA A 1 269 ? -14.932 6.191 -30.883 1.00 29.84 269 ALA A C 1
ATOM 2059 O O . ALA A 1 269 ? -13.740 5.885 -30.895 1.00 29.84 269 ALA A O 1
ATOM 2060 N N . GLY A 1 270 ? -15.434 7.111 -30.059 1.00 36.06 270 GLY A N 1
ATOM 2061 C CA . GLY A 1 270 ? -14.686 7.669 -28.939 1.00 36.06 270 GLY A CA 1
ATOM 2062 C C . GLY A 1 270 ? -14.591 6.673 -27.789 1.00 36.06 270 GLY A C 1
ATOM 2063 O O . GLY A 1 270 ? -15.532 5.919 -27.554 1.00 36.06 270 GLY A O 1
ATOM 2064 N N . ASP A 1 271 ? -13.483 6.723 -27.059 1.00 32.84 271 ASP A N 1
ATOM 2065 C CA . ASP A 1 271 ? -13.509 6.566 -25.611 1.00 32.84 271 ASP A CA 1
ATOM 2066 C C . ASP A 1 271 ? -12.298 7.276 -24.995 1.00 32.84 271 ASP A C 1
ATOM 2068 O O . ASP A 1 271 ? -11.272 7.489 -25.644 1.00 32.84 271 ASP A O 1
ATOM 2072 N N . GLU A 1 272 ? -12.503 7.727 -23.770 1.00 48.81 272 GLU A N 1
ATOM 2073 C CA . GLU A 1 272 ? -11.755 8.740 -23.037 1.00 48.81 272 GLU A CA 1
ATOM 2074 C C . GLU A 1 272 ? -10.290 8.340 -22.773 1.00 48.81 272 GLU A C 1
ATOM 2076 O O . GLU A 1 272 ? -10.012 7.274 -22.227 1.00 48.81 272 GLU A O 1
ATOM 2081 N N . ALA A 1 273 ? -9.338 9.215 -23.124 1.00 35.88 273 ALA A N 1
ATOM 2082 C CA . ALA A 1 273 ? -7.944 9.078 -22.709 1.00 35.88 273 ALA A CA 1
ATOM 2083 C C . ALA A 1 273 ? -7.632 10.115 -21.628 1.00 35.88 273 ALA A C 1
ATOM 2085 O O . ALA A 1 273 ? -7.727 11.323 -21.844 1.00 35.88 273 ALA A O 1
ATOM 2086 N N . GLU A 1 274 ? -7.308 9.573 -20.461 1.00 36.38 274 GLU A N 1
ATOM 2087 C CA . GLU A 1 274 ? -6.970 10.243 -19.217 1.00 36.38 274 GLU A CA 1
ATOM 2088 C C . GLU A 1 274 ? -5.871 11.307 -19.377 1.00 36.38 274 GLU A C 1
ATOM 2090 O O . GLU A 1 274 ? -4.883 11.122 -20.090 1.00 36.38 274 GLU A O 1
ATOM 2095 N N . ASP A 1 275 ? -6.047 12.410 -18.645 1.00 44.09 275 ASP A N 1
ATOM 2096 C CA . ASP A 1 275 ? -5.043 13.441 -18.391 1.00 44.09 275 ASP A CA 1
ATOM 2097 C C . ASP A 1 275 ? -3.725 12.818 -17.891 1.00 44.09 275 ASP A C 1
ATOM 2099 O O . ASP A 1 275 ? -3.621 12.376 -16.743 1.00 44.09 275 AS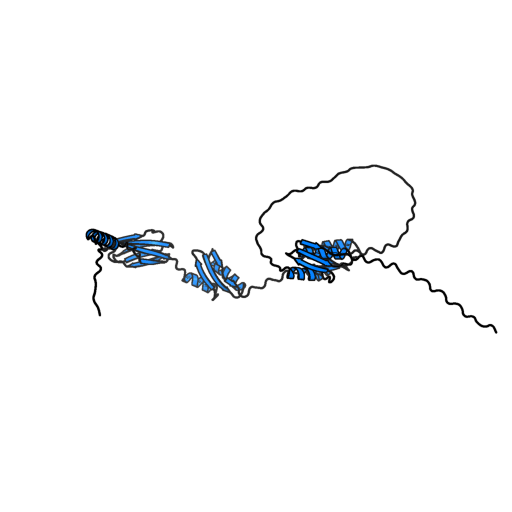P A O 1
ATOM 2103 N N . VAL A 1 276 ? -2.681 12.859 -18.722 1.00 36.69 276 VAL A N 1
ATOM 2104 C CA . VAL A 1 276 ? -1.288 12.685 -18.288 1.00 36.69 276 VAL A CA 1
ATOM 2105 C C . VAL A 1 276 ? -0.497 13.916 -18.743 1.00 36.69 276 VAL A C 1
ATOM 2107 O O . VAL A 1 276 ? -0.384 14.155 -19.946 1.00 36.69 276 VAL A O 1
ATOM 2110 N N . PRO A 1 277 ? 0.059 14.732 -17.829 1.00 41.28 277 PRO A N 1
ATOM 2111 C CA . PRO A 1 277 ? 0.730 15.967 -18.205 1.00 41.28 277 PRO A CA 1
ATOM 2112 C C . PRO A 1 277 ? 2.158 15.656 -18.670 1.00 41.28 277 PRO A C 1
ATOM 2114 O O . PRO A 1 277 ? 3.066 15.506 -17.855 1.00 41.28 277 PRO A O 1
ATOM 2117 N N . LEU A 1 278 ? 2.377 15.574 -19.983 1.00 43.47 278 LEU A N 1
ATOM 2118 C CA . LEU A 1 278 ? 3.718 15.568 -20.574 1.00 43.47 278 LEU A CA 1
ATOM 2119 C C . LEU A 1 278 ? 4.075 16.985 -21.018 1.00 43.47 278 LEU A C 1
ATOM 2121 O O . LEU A 1 278 ? 3.903 17.354 -22.176 1.00 43.47 278 LEU A O 1
ATOM 2125 N N . VAL A 1 279 ? 4.579 17.787 -20.083 1.00 45.47 279 VAL A N 1
ATOM 2126 C CA . VAL A 1 279 ? 5.287 19.025 -20.428 1.00 45.47 279 VAL A CA 1
ATOM 2127 C C . VAL A 1 279 ? 6.732 18.650 -20.759 1.00 45.47 279 VAL A C 1
ATOM 2129 O O . VAL A 1 279 ? 7.643 18.925 -19.985 1.00 45.47 279 VAL A O 1
ATOM 2132 N N . ASP A 1 280 ? 6.944 17.992 -21.899 1.00 55.66 280 ASP A N 1
ATOM 2133 C CA . ASP A 1 280 ? 8.220 18.141 -22.598 1.00 55.66 280 ASP A CA 1
ATOM 2134 C C . ASP A 1 280 ? 8.201 19.581 -23.117 1.00 55.66 280 ASP A C 1
ATOM 2136 O O . ASP A 1 280 ? 7.378 19.918 -23.968 1.00 55.66 280 ASP A O 1
ATOM 2140 N N . SER A 1 281 ? 9.024 20.468 -22.557 1.00 74.25 281 SER A N 1
ATOM 2141 C CA . SER A 1 281 ? 9.053 21.845 -23.053 1.00 74.25 281 SER A CA 1
ATOM 2142 C C . SER A 1 281 ? 9.415 21.837 -24.545 1.00 74.25 281 SER A C 1
ATOM 2144 O O . SER A 1 281 ? 10.290 21.078 -24.968 1.00 74.25 281 SER A O 1
ATOM 2146 N N . ASP A 1 282 ? 8.764 22.677 -25.356 1.00 79.88 282 ASP A N 1
ATOM 2147 C CA . ASP A 1 282 ? 9.024 22.760 -26.805 1.00 79.88 282 ASP A CA 1
ATOM 2148 C C . ASP A 1 282 ? 10.526 22.929 -27.115 1.00 79.88 282 ASP A C 1
ATOM 2150 O O . ASP A 1 282 ? 11.029 22.424 -28.118 1.00 79.88 282 ASP A O 1
ATOM 2154 N N . ALA A 1 283 ? 11.273 23.570 -26.208 1.00 81.50 283 ALA A N 1
ATOM 2155 C CA . ALA A 1 283 ? 12.725 23.694 -26.273 1.00 81.50 283 ALA A CA 1
ATOM 2156 C C . ALA A 1 283 ? 13.458 22.341 -26.185 1.00 81.50 283 ALA A C 1
ATOM 2158 O O . ALA A 1 283 ? 14.329 22.065 -27.005 1.00 81.50 283 ALA A O 1
ATOM 2159 N N . GLU A 1 284 ? 13.092 21.472 -25.243 1.00 83.38 284 GLU A N 1
ATOM 2160 C CA . GLU A 1 284 ? 13.690 20.137 -25.109 1.00 83.38 284 GLU A CA 1
ATOM 2161 C C . GLU A 1 284 ? 13.307 19.218 -26.271 1.00 83.38 284 GLU A C 1
ATOM 2163 O O . GLU A 1 284 ? 14.084 18.354 -26.686 1.00 83.38 284 GLU A O 1
ATOM 2168 N N . LEU A 1 285 ? 12.093 19.367 -26.806 1.00 84.31 285 LEU A N 1
ATOM 2169 C CA . LEU A 1 285 ? 11.661 18.640 -27.997 1.00 84.31 285 LEU A CA 1
ATOM 2170 C C . LEU A 1 285 ? 12.452 19.090 -29.230 1.00 84.31 285 LEU A C 1
ATOM 2172 O O . LEU A 1 285 ? 12.973 18.242 -29.955 1.00 84.31 285 LEU A O 1
ATOM 2176 N N . ARG A 1 286 ? 12.630 20.402 -29.408 1.00 88.00 286 ARG A N 1
ATOM 2177 C CA . ARG A 1 286 ? 13.458 20.985 -30.468 1.00 88.00 286 ARG A CA 1
ATOM 2178 C C . ARG A 1 286 ? 14.889 20.460 -30.412 1.00 88.00 286 ARG A C 1
ATOM 2180 O O . ARG A 1 286 ? 15.385 19.942 -31.408 1.00 88.00 286 ARG A O 1
ATOM 2187 N N . ASP A 1 287 ? 15.535 20.553 -29.253 1.00 87.50 287 ASP A N 1
ATOM 2188 C CA . ASP A 1 287 ? 16.948 20.191 -29.107 1.00 87.50 287 ASP A CA 1
ATOM 2189 C C . ASP A 1 287 ? 17.177 18.694 -29.401 1.00 87.50 287 ASP A C 1
ATOM 2191 O O . ASP A 1 287 ? 18.175 18.312 -30.016 1.00 87.50 287 ASP A O 1
ATOM 2195 N N . ARG A 1 288 ? 16.207 17.837 -29.051 1.00 84.81 288 ARG A N 1
ATOM 2196 C CA . ARG A 1 288 ? 16.222 16.406 -29.388 1.00 84.81 288 ARG A CA 1
ATOM 2197 C C . ARG A 1 288 ? 16.055 16.133 -30.886 1.00 84.81 288 ARG A C 1
ATOM 2199 O O . ARG A 1 288 ? 16.703 15.215 -31.384 1.00 84.81 288 ARG A O 1
ATOM 2206 N N . ILE A 1 289 ? 15.222 16.900 -31.595 1.00 86.50 289 ILE A N 1
ATOM 2207 C CA . ILE A 1 289 ? 15.076 16.778 -33.057 1.00 86.50 289 ILE A CA 1
ATOM 2208 C C . ILE A 1 289 ? 16.360 17.234 -33.754 1.00 86.50 289 ILE A C 1
ATOM 2210 O O . ILE A 1 289 ? 16.870 16.506 -34.601 1.00 86.50 289 ILE A O 1
ATOM 2214 N N . ILE A 1 290 ? 16.929 18.378 -33.360 1.00 88.50 290 ILE A N 1
ATOM 2215 C CA . ILE A 1 290 ? 18.192 18.887 -33.922 1.00 88.50 290 ILE A CA 1
ATOM 2216 C C . ILE A 1 290 ? 19.306 17.843 -33.759 1.00 88.50 290 ILE A C 1
ATOM 2218 O O . ILE A 1 290 ? 19.990 17.491 -34.721 1.00 88.50 290 ILE A O 1
ATOM 2222 N N . ALA A 1 291 ? 19.440 17.277 -32.555 1.00 85.94 291 ALA A N 1
ATOM 2223 C CA . ALA A 1 291 ? 20.423 16.232 -32.279 1.00 85.94 291 ALA A CA 1
ATOM 2224 C C . ALA A 1 291 ? 20.201 14.950 -33.108 1.00 85.94 291 ALA A C 1
ATOM 2226 O O . ALA A 1 291 ? 21.164 14.240 -33.405 1.00 85.94 291 ALA A O 1
ATOM 2227 N N . ALA A 1 292 ? 18.955 14.641 -33.478 1.00 84.75 292 ALA A N 1
ATOM 2228 C CA . ALA A 1 292 ? 18.613 13.471 -34.282 1.00 84.75 292 ALA A CA 1
ATOM 2229 C C . ALA A 1 292 ? 18.848 13.679 -35.786 1.00 84.75 292 ALA A C 1
ATOM 2231 O O . ALA A 1 292 ? 19.271 12.737 -36.459 1.00 84.75 292 ALA A O 1
ATOM 2232 N N . LEU A 1 293 ? 18.602 14.886 -36.302 1.00 88.06 293 LEU A N 1
ATOM 2233 C CA . LEU A 1 293 ? 18.805 15.231 -37.712 1.00 88.06 293 LEU A CA 1
ATOM 2234 C C . LEU A 1 293 ? 20.291 15.285 -38.088 1.00 88.06 293 LEU A C 1
ATOM 2236 O O . LEU A 1 293 ? 20.663 14.798 -39.159 1.00 88.06 293 LEU A O 1
ATOM 2240 N N . GLN A 1 294 ? 21.123 15.826 -37.184 1.00 84.00 294 GLN A N 1
ATOM 2241 C CA . GLN A 1 294 ? 22.567 16.036 -37.384 1.00 84.00 294 GLN A CA 1
ATOM 2242 C C . GLN A 1 294 ? 22.902 16.795 -38.678 1.00 84.00 294 GLN A C 1
ATOM 2244 O O . GLN A 1 294 ? 23.968 16.598 -39.257 1.00 84.00 294 GLN A O 1
ATOM 2249 N N . ASP A 1 295 ? 21.990 17.655 -39.121 1.00 83.69 295 ASP A N 1
ATOM 2250 C CA . ASP A 1 295 ? 22.127 18.455 -40.329 1.00 83.69 295 ASP A CA 1
ATOM 2251 C C . ASP A 1 295 ? 22.124 19.937 -39.927 1.00 83.69 295 ASP A C 1
ATOM 2253 O O . ASP A 1 295 ? 21.118 20.404 -39.385 1.00 83.69 295 ASP A O 1
ATOM 2257 N N . PRO A 1 296 ? 23.251 20.657 -40.075 1.00 84.25 296 PRO A N 1
ATOM 2258 C CA . PRO A 1 296 ? 23.340 22.055 -39.671 1.00 84.25 296 PRO A CA 1
ATOM 2259 C C . PRO A 1 296 ? 22.557 22.996 -40.594 1.00 84.25 296 PRO A C 1
ATOM 2261 O O . PRO A 1 296 ? 22.277 24.116 -40.174 1.00 84.25 296 PRO A O 1
ATOM 2264 N N . ASP A 1 297 ? 22.200 22.554 -41.805 1.00 85.69 297 ASP A N 1
ATOM 2265 C CA . ASP A 1 297 ? 21.497 23.370 -42.803 1.00 85.69 297 ASP A CA 1
ATOM 2266 C C . ASP A 1 297 ? 19.966 23.338 -42.607 1.00 85.69 297 ASP A C 1
ATOM 2268 O O . ASP A 1 297 ? 19.224 24.048 -43.289 1.00 85.69 297 ASP A O 1
ATOM 2272 N N . ILE A 1 298 ? 19.486 22.537 -41.643 1.00 87.62 298 ILE A N 1
ATOM 2273 C CA . ILE A 1 298 ? 18.072 22.392 -41.288 1.00 87.62 298 ILE A CA 1
ATOM 2274 C C . ILE A 1 298 ? 17.806 23.023 -39.918 1.00 87.62 298 ILE A C 1
ATOM 2276 O O . ILE A 1 298 ? 18.191 22.496 -38.870 1.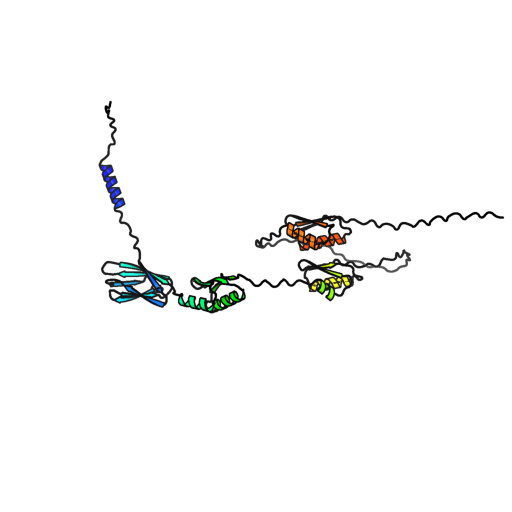00 87.62 298 ILE A O 1
ATOM 2280 N N . GLU A 1 299 ? 17.069 24.127 -39.917 1.00 87.56 299 GLU A N 1
ATOM 2281 C CA . GLU A 1 299 ? 16.562 24.765 -38.711 1.00 87.56 299 GLU A CA 1
ATOM 2282 C C . GLU A 1 299 ? 15.267 24.092 -38.239 1.00 87.56 299 GLU A C 1
ATOM 2284 O O . GLU A 1 299 ? 14.363 23.775 -39.018 1.00 87.56 299 GLU A O 1
ATOM 2289 N N . VAL A 1 300 ? 15.165 23.875 -36.924 1.00 89.06 300 VAL A N 1
ATOM 2290 C CA . VAL A 1 300 ? 14.003 23.242 -36.292 1.00 89.06 300 VAL A CA 1
ATOM 2291 C C . VAL A 1 300 ? 13.371 24.203 -35.300 1.00 89.06 300 VAL A C 1
ATOM 2293 O O . VAL A 1 300 ? 14.015 24.652 -34.348 1.00 89.06 300 VAL A O 1
ATOM 2296 N N . MET A 1 301 ? 12.077 24.451 -35.464 1.00 87.12 301 MET A N 1
ATOM 2297 C CA . MET A 1 301 ? 11.263 25.201 -34.514 1.00 87.12 301 MET A CA 1
ATOM 2298 C C . MET A 1 301 ? 10.137 24.315 -33.996 1.00 87.12 301 MET A C 1
ATOM 2300 O O . MET A 1 301 ? 9.529 23.574 -34.758 1.00 87.12 301 MET A O 1
ATOM 2304 N N . VAL A 1 302 ? 9.853 24.375 -32.698 1.00 87.56 302 VAL A N 1
ATOM 2305 C CA . VAL A 1 302 ? 8.732 23.642 -32.102 1.00 87.56 302 VAL A CA 1
ATOM 2306 C C . VAL A 1 302 ? 7.784 24.648 -31.478 1.00 87.56 302 VAL A C 1
ATOM 2308 O O . VAL A 1 302 ? 8.223 25.511 -30.718 1.00 87.56 302 VAL A O 1
ATOM 2311 N N . VAL A 1 303 ? 6.507 24.545 -31.836 1.00 86.44 303 VAL A N 1
ATOM 2312 C CA . VAL A 1 303 ? 5.427 25.373 -31.293 1.00 86.44 303 VAL A CA 1
ATOM 2313 C C . VAL A 1 303 ? 4.261 24.462 -30.948 1.00 86.44 303 VAL A C 1
ATOM 2315 O O . VAL A 1 303 ? 3.727 23.792 -31.836 1.00 86.44 303 VAL A O 1
ATOM 2318 N N . ASP A 1 304 ? 3.884 24.422 -29.671 1.00 81.56 304 ASP A N 1
ATOM 2319 C CA . ASP A 1 304 ? 2.796 23.585 -29.152 1.00 81.56 304 ASP A CA 1
ATOM 2320 C C . ASP A 1 304 ? 2.955 22.112 -29.587 1.00 81.56 304 ASP A C 1
ATOM 2322 O O . ASP A 1 304 ? 2.029 21.480 -30.105 1.00 81.56 304 ASP A O 1
ATOM 2326 N N . GLY A 1 305 ? 4.176 21.574 -29.476 1.00 80.06 305 GLY A N 1
ATOM 2327 C CA . GLY A 1 305 ? 4.500 20.205 -29.890 1.00 80.06 305 GLY A CA 1
ATOM 2328 C C . GLY A 1 305 ? 4.475 19.927 -31.404 1.00 80.06 305 GLY A C 1
ATOM 2329 O O . GLY A 1 305 ? 4.690 18.783 -31.811 1.00 80.06 305 GLY A O 1
ATOM 2330 N N . THR A 1 306 ? 4.240 20.934 -32.254 1.00 87.19 306 THR A N 1
ATOM 2331 C CA . THR A 1 306 ? 4.372 20.825 -33.718 1.00 87.19 306 THR A CA 1
ATOM 2332 C C . THR A 1 306 ? 5.786 21.204 -34.140 1.00 87.19 306 THR A C 1
ATOM 2334 O O . THR A 1 306 ? 6.233 22.309 -33.840 1.00 87.19 306 THR A O 1
ATOM 2337 N N . ALA A 1 307 ? 6.477 20.320 -34.864 1.00 89.44 307 ALA A N 1
ATOM 2338 C CA . ALA A 1 307 ? 7.811 20.599 -35.394 1.00 89.44 307 ALA A CA 1
ATOM 2339 C C . ALA A 1 307 ? 7.727 21.237 -36.789 1.00 89.44 307 ALA A C 1
ATOM 2341 O O . ALA A 1 307 ? 7.123 20.675 -37.702 1.00 89.44 307 ALA A O 1
ATOM 2342 N N . LEU A 1 308 ? 8.349 22.398 -36.956 1.00 91.06 308 LEU A N 1
ATOM 2343 C CA . LEU A 1 308 ? 8.568 23.083 -38.223 1.00 91.06 308 LEU A CA 1
ATOM 2344 C C . LEU A 1 308 ? 10.030 22.884 -38.635 1.00 91.06 308 LEU A C 1
ATOM 2346 O O . LEU A 1 308 ? 10.928 23.206 -37.857 1.00 91.06 308 LEU A O 1
ATOM 2350 N N . LEU A 1 309 ? 10.247 22.345 -39.834 1.00 91.38 309 LEU A N 1
ATOM 2351 C CA . LEU A 1 309 ? 11.567 22.199 -40.452 1.00 91.38 309 LEU A CA 1
ATOM 2352 C C . LEU A 1 309 ? 11.714 23.250 -41.556 1.00 91.38 309 LEU A C 1
ATOM 2354 O O . LEU A 1 309 ? 10.906 23.259 -42.487 1.00 91.38 309 LEU A O 1
ATOM 2358 N N . GLU A 1 310 ? 12.722 24.108 -41.463 1.00 89.62 310 GLU A N 1
ATOM 2359 C CA . GLU A 1 310 ? 13.024 25.161 -42.441 1.00 89.62 310 GLU A CA 1
ATOM 2360 C C . GLU A 1 310 ? 14.505 25.095 -42.827 1.00 89.62 310 GLU A C 1
ATOM 2362 O O . GLU A 1 310 ? 15.345 24.762 -41.996 1.00 89.62 310 GLU A O 1
ATOM 2367 N N . GLY A 1 311 ? 14.831 25.365 -44.090 1.00 88.19 311 GLY A N 1
ATOM 2368 C CA . GLY A 1 311 ? 16.212 25.325 -44.568 1.00 88.19 311 GLY A CA 1
ATOM 2369 C C . GLY A 1 311 ? 16.342 24.900 -46.024 1.00 88.19 311 GLY A C 1
ATOM 2370 O O . GLY A 1 311 ? 15.360 24.564 -46.696 1.00 88.19 311 GLY A O 1
ATOM 2371 N N . GLU A 1 312 ? 17.580 24.911 -46.501 1.00 86.38 312 GLU A N 1
ATOM 2372 C CA . GLU A 1 312 ? 17.951 24.445 -47.833 1.00 86.38 312 GLU A CA 1
ATOM 2373 C C . GLU A 1 312 ? 18.583 23.061 -47.719 1.00 86.38 312 GLU A C 1
ATOM 2375 O O . GLU A 1 312 ? 19.501 22.838 -46.936 1.00 86.38 312 GLU A O 1
ATOM 2380 N N . VAL A 1 313 ? 18.085 22.118 -48.511 1.00 86.12 313 VAL A N 1
ATOM 2381 C CA . VAL A 1 313 ? 18.637 20.769 -48.608 1.00 86.12 313 VAL A CA 1
ATOM 2382 C C . VAL A 1 313 ? 19.077 20.514 -50.050 1.00 86.12 313 VAL A C 1
ATOM 2384 O O . VAL A 1 313 ? 18.425 20.970 -50.982 1.00 86.12 313 VAL A O 1
ATOM 2387 N N . PRO A 1 314 ? 20.189 19.812 -50.284 1.00 80.81 314 PRO A N 1
ATOM 2388 C CA . PRO A 1 314 ? 20.747 19.663 -51.631 1.00 80.81 314 PRO A CA 1
ATOM 2389 C C . PRO A 1 314 ? 20.038 18.626 -52.511 1.00 80.81 314 PRO A C 1
ATOM 2391 O O . PRO A 1 314 ? 20.257 18.611 -53.716 1.00 80.81 314 PRO A O 1
ATOM 2394 N N . ASP A 1 315 ? 19.201 17.759 -51.942 1.00 81.38 315 ASP A N 1
ATOM 2395 C CA . ASP A 1 315 ? 18.446 16.755 -52.692 1.00 81.38 315 ASP A CA 1
ATOM 2396 C C . ASP A 1 315 ? 17.122 16.396 -51.988 1.00 81.38 315 ASP A C 1
ATOM 2398 O O . ASP A 1 315 ? 16.915 16.663 -50.796 1.00 81.38 315 ASP A O 1
ATOM 2402 N N . ASP A 1 316 ? 16.204 15.786 -52.745 1.00 80.00 316 ASP A N 1
ATOM 2403 C CA . ASP A 1 316 ? 14.913 15.301 -52.235 1.00 80.00 316 ASP A CA 1
ATOM 2404 C C . ASP A 1 316 ? 15.078 14.210 -51.164 1.00 80.00 316 ASP A C 1
ATOM 2406 O O . ASP A 1 316 ? 14.232 14.056 -50.278 1.00 80.00 316 ASP A O 1
ATOM 2410 N N . TYR A 1 317 ? 16.178 13.461 -51.206 1.00 80.19 317 TYR A N 1
ATOM 2411 C CA . TYR A 1 317 ? 16.459 12.401 -50.247 1.00 80.19 317 TYR A CA 1
ATOM 2412 C C . TYR A 1 317 ? 16.683 12.971 -48.836 1.00 80.19 317 TYR A C 1
ATOM 2414 O O . TYR A 1 317 ? 16.073 12.505 -47.867 1.00 80.19 317 TYR A O 1
ATOM 2422 N N . ARG A 1 318 ? 17.469 14.045 -48.698 1.00 81.75 318 ARG A N 1
ATOM 2423 C CA . ARG A 1 318 ? 17.712 14.724 -47.416 1.00 81.75 318 ARG A CA 1
ATOM 2424 C C . ARG A 1 318 ? 16.449 15.347 -46.851 1.00 81.75 318 ARG A C 1
ATOM 2426 O O . ARG A 1 318 ? 16.227 15.262 -45.641 1.00 81.75 318 ARG A O 1
ATOM 2433 N N . LYS A 1 319 ? 15.587 15.882 -47.718 1.00 85.19 319 LYS A N 1
ATOM 2434 C CA . LYS A 1 319 ? 14.258 16.366 -47.334 1.00 85.19 319 LYS A CA 1
ATOM 2435 C C . LYS A 1 319 ? 13.412 15.261 -46.701 1.00 85.19 319 LYS A C 1
ATOM 2437 O O . LYS A 1 319 ? 12.936 15.411 -45.575 1.00 85.19 319 LYS A O 1
ATOM 2442 N N . LEU A 1 320 ? 13.260 14.135 -47.402 1.00 85.75 320 LEU A N 1
ATOM 2443 C CA . LEU A 1 320 ? 12.459 12.997 -46.941 1.00 85.75 320 LEU A CA 1
ATOM 2444 C C . LEU A 1 320 ? 13.002 12.407 -45.635 1.00 85.75 320 LEU A C 1
ATOM 2446 O O . LEU A 1 320 ? 12.227 12.095 -44.724 1.00 85.75 320 LEU A O 1
ATOM 2450 N N . ARG A 1 321 ? 14.332 12.309 -45.513 1.00 87.44 321 ARG A N 1
ATOM 2451 C CA . ARG A 1 321 ? 15.007 11.865 -44.289 1.00 87.44 321 ARG A CA 1
ATOM 2452 C C . ARG A 1 321 ? 14.660 12.760 -43.105 1.00 87.44 321 ARG A C 1
ATOM 2454 O O . ARG A 1 321 ? 14.245 12.257 -42.060 1.00 87.44 321 ARG A O 1
ATOM 2461 N N . ALA A 1 322 ? 14.791 14.074 -43.269 1.00 87.31 322 ALA A N 1
ATOM 2462 C CA . ALA A 1 322 ? 14.549 15.025 -42.192 1.00 87.31 322 ALA A CA 1
ATOM 2463 C C . ALA A 1 322 ? 13.098 14.981 -41.687 1.00 87.31 322 ALA A C 1
ATOM 2465 O O . ALA A 1 322 ? 12.851 14.942 -40.479 1.00 87.31 322 ALA A O 1
ATOM 2466 N N . GLU A 1 323 ? 12.133 14.892 -42.603 1.00 88.62 323 GLU A N 1
ATOM 2467 C CA . GLU A 1 323 ? 10.715 14.775 -42.261 1.00 88.62 323 GLU A CA 1
ATOM 2468 C C . GLU A 1 323 ? 10.396 13.490 -41.490 1.00 88.62 323 GLU A C 1
ATOM 2470 O O . GLU A 1 323 ? 9.668 13.518 -40.494 1.00 88.62 323 GLU A O 1
ATOM 2475 N N . ALA A 1 324 ? 10.933 12.356 -41.939 1.00 85.50 324 ALA A N 1
ATOM 2476 C CA . ALA A 1 324 ? 10.710 11.063 -41.304 1.00 85.50 324 ALA A CA 1
ATOM 2477 C C . ALA A 1 324 ? 11.332 10.994 -39.902 1.00 85.50 324 ALA A C 1
ATOM 2479 O O . ALA A 1 324 ? 10.692 10.501 -38.973 1.00 85.50 324 ALA A O 1
ATOM 2480 N N . VAL A 1 325 ? 12.534 11.550 -39.717 1.00 87.06 325 VAL A N 1
ATOM 2481 C CA . VAL A 1 325 ? 13.172 11.647 -38.397 1.00 87.06 325 VAL A CA 1
ATOM 2482 C C . VAL A 1 325 ? 12.367 12.556 -37.467 1.00 87.06 325 VAL A C 1
ATOM 2484 O O . VAL A 1 325 ? 12.115 12.179 -36.324 1.00 87.06 325 VAL A O 1
ATOM 2487 N N . ALA A 1 326 ? 11.895 13.714 -37.938 1.00 87.56 326 ALA A N 1
ATOM 2488 C CA . ALA A 1 326 ? 11.092 14.628 -37.122 1.00 87.56 326 ALA A CA 1
ATOM 2489 C C . ALA A 1 326 ? 9.754 14.009 -36.669 1.00 87.56 326 ALA A C 1
ATOM 2491 O O . ALA A 1 326 ? 9.321 14.240 -35.536 1.00 87.56 326 ALA A O 1
ATOM 2492 N N . LYS A 1 327 ? 9.134 13.158 -37.501 1.00 88.44 327 LYS A N 1
ATOM 2493 C CA . LYS A 1 327 ? 7.897 12.424 -37.164 1.00 88.44 327 LYS A CA 1
ATOM 2494 C C . LYS A 1 327 ? 8.068 11.4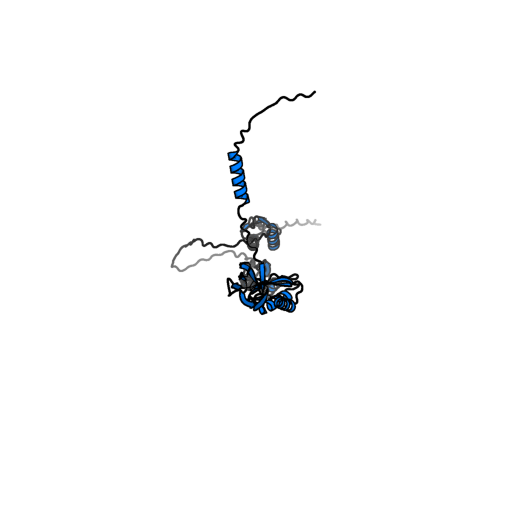21 -36.016 1.00 88.44 327 LYS A C 1
ATOM 2496 O O . LYS A 1 327 ? 7.081 11.067 -35.381 1.00 88.44 327 LYS A O 1
ATOM 2501 N N . LEU A 1 328 ? 9.296 11.000 -35.693 1.00 86.25 328 LEU A N 1
ATOM 2502 C CA . LEU A 1 328 ? 9.567 10.173 -34.505 1.00 86.25 328 LEU A CA 1
ATOM 2503 C C . LEU A 1 328 ? 9.463 10.963 -33.187 1.00 86.25 328 LEU A C 1
ATOM 2505 O O . LEU A 1 328 ? 9.407 10.374 -32.105 1.00 86.25 328 LEU A O 1
ATOM 2509 N N . TYR A 1 329 ? 9.487 12.297 -33.254 1.00 83.88 329 TYR A N 1
ATOM 2510 C CA . TYR A 1 329 ? 9.510 13.177 -32.086 1.00 83.88 329 TYR A CA 1
ATOM 2511 C C . TYR A 1 329 ? 8.235 13.995 -31.922 1.00 83.88 329 TYR A C 1
ATOM 2513 O O . TYR A 1 329 ? 7.784 14.156 -30.791 1.00 83.88 329 TYR A O 1
ATOM 2521 N N . ALA A 1 330 ? 7.673 14.501 -33.018 1.00 83.44 330 ALA A N 1
ATOM 2522 C CA . ALA A 1 330 ? 6.480 15.335 -33.010 1.00 83.44 330 ALA A CA 1
ATOM 2523 C C . ALA A 1 330 ? 5.317 14.623 -33.708 1.00 83.44 330 ALA A C 1
ATOM 2525 O O . ALA A 1 330 ? 5.483 14.056 -34.786 1.00 83.44 330 ALA A O 1
ATOM 2526 N N . GLN A 1 331 ? 4.118 14.711 -33.122 1.00 78.38 331 GLN A N 1
ATOM 2527 C CA . GLN A 1 331 ? 2.898 14.159 -33.730 1.00 78.38 331 GLN A CA 1
ATOM 2528 C C . GLN A 1 331 ? 2.551 14.859 -35.049 1.00 78.38 331 GLN A C 1
ATOM 2530 O O . GLN A 1 331 ? 1.950 14.265 -35.943 1.00 78.38 331 GLN A O 1
ATOM 2535 N N . LYS A 1 332 ? 2.937 16.134 -35.171 1.00 85.19 332 LYS A N 1
ATOM 2536 C CA . LYS A 1 332 ? 2.704 16.960 -36.348 1.00 85.19 332 LYS A CA 1
ATOM 2537 C C . LYS A 1 332 ? 4.011 17.602 -36.794 1.00 85.19 332 LYS A C 1
ATOM 2539 O O . LYS A 1 332 ? 4.674 18.273 -36.005 1.00 85.19 332 LYS A O 1
ATOM 2544 N N . VAL A 1 333 ? 4.348 17.405 -38.066 1.00 87.69 333 VAL A N 1
ATOM 2545 C CA . VAL A 1 333 ? 5.534 17.984 -38.704 1.00 87.69 333 VAL A CA 1
ATOM 2546 C C . VAL A 1 333 ? 5.096 18.808 -39.906 1.00 87.69 333 VAL A C 1
ATOM 2548 O O . VAL A 1 333 ? 4.340 18.324 -40.748 1.00 87.69 333 VAL A O 1
ATOM 2551 N N . VAL A 1 334 ? 5.564 20.050 -39.974 1.00 89.06 334 VAL A N 1
ATOM 2552 C CA . VAL A 1 334 ? 5.403 20.947 -41.118 1.00 89.06 334 VAL A CA 1
ATOM 2553 C C . VAL A 1 334 ? 6.782 21.140 -41.741 1.00 89.06 334 VAL A C 1
ATOM 2555 O O . VAL A 1 334 ? 7.715 21.554 -41.062 1.00 89.06 334 VAL A O 1
ATOM 2558 N N . SER A 1 335 ? 6.919 20.808 -43.021 1.00 87.50 335 SER A N 1
ATOM 2559 C CA . SER A 1 335 ? 8.188 20.885 -43.750 1.00 87.50 335 SER A CA 1
ATOM 2560 C C . SER A 1 335 ? 8.151 22.032 -44.750 1.00 87.50 335 SER A C 1
ATOM 2562 O O . SER A 1 335 ? 7.280 22.074 -45.620 1.00 87.50 335 SER A O 1
ATOM 2564 N N . VAL A 1 336 ? 9.095 22.959 -44.613 1.00 88.19 336 VAL A N 1
ATOM 2565 C CA . VAL A 1 336 ? 9.347 24.089 -45.519 1.00 88.19 336 VAL A CA 1
ATOM 2566 C C . VAL A 1 336 ? 10.790 23.996 -46.036 1.00 88.19 336 VAL A C 1
ATOM 2568 O O . VAL A 1 336 ? 11.489 24.991 -46.178 1.00 88.19 336 VAL A O 1
ATOM 2571 N N . LEU A 1 337 ? 11.258 22.771 -46.295 1.00 87.12 337 LEU A N 1
ATOM 2572 C CA . LEU A 1 337 ? 12.588 22.519 -46.849 1.00 87.12 337 LEU A CA 1
ATOM 2573 C C . LEU A 1 337 ? 12.599 22.748 -48.365 1.00 87.12 337 LEU A C 1
ATOM 2575 O O . LEU A 1 337 ? 11.786 22.157 -49.099 1.00 87.12 337 LEU A O 1
ATOM 2579 N N . GLN A 1 338 ? 13.534 23.581 -48.823 1.00 83.19 338 GLN A N 1
ATOM 2580 C CA . GLN A 1 338 ? 13.757 23.882 -50.234 1.00 83.19 338 GLN A CA 1
ATOM 2581 C C . GLN A 1 338 ? 14.899 23.028 -50.785 1.00 83.19 338 GLN A C 1
ATOM 2583 O O . GLN A 1 338 ? 15.987 23.009 -50.221 1.00 83.19 338 GLN A O 1
ATOM 2588 N N . VAL A 1 339 ? 14.649 22.331 -51.896 1.00 84.19 339 VAL A N 1
ATOM 2589 C CA . VAL A 1 339 ? 15.674 21.526 -52.565 1.00 84.19 339 VAL A CA 1
ATOM 2590 C C . VAL A 1 339 ? 16.459 22.417 -53.520 1.00 84.19 339 VAL A C 1
ATOM 2592 O O . VAL A 1 339 ? 15.878 22.993 -54.442 1.00 84.19 339 VAL A O 1
ATOM 2595 N N . VAL A 1 340 ? 17.760 22.561 -53.282 1.00 78.25 340 VAL A N 1
ATOM 2596 C CA . VAL A 1 340 ? 18.671 23.275 -54.181 1.00 78.25 340 VAL A CA 1
ATOM 2597 C C . VAL A 1 340 ? 19.156 22.277 -55.223 1.00 78.25 340 VAL A C 1
ATOM 2599 O O . VAL A 1 340 ? 20.102 21.532 -54.994 1.00 78.25 340 VAL A O 1
ATOM 2602 N N . GLU A 1 341 ? 18.473 22.232 -56.364 1.00 59.31 341 GLU A N 1
ATOM 2603 C CA . GLU A 1 341 ? 18.877 21.402 -57.496 1.00 59.31 341 GLU A CA 1
ATOM 2604 C C . GLU A 1 341 ? 20.234 21.906 -58.016 1.00 59.31 341 GLU A C 1
ATOM 2606 O O . GLU A 1 341 ? 20.344 23.014 -58.548 1.00 59.31 341 GLU A O 1
ATOM 2611 N N . ALA A 1 342 ? 21.298 21.131 -57.800 1.00 56.12 342 ALA A N 1
ATOM 2612 C CA . ALA A 1 342 ? 22.614 21.454 -58.332 1.00 56.12 342 ALA A CA 1
ATOM 2613 C C . ALA A 1 342 ? 22.576 21.324 -59.864 1.00 56.12 342 ALA A C 1
ATOM 2615 O O . ALA A 1 342 ? 22.473 20.216 -60.391 1.00 56.12 342 ALA A O 1
ATOM 2616 N N . GLU A 1 343 ? 22.653 22.449 -60.587 1.00 54.16 343 GLU A N 1
ATOM 2617 C CA . GLU A 1 343 ? 22.821 22.435 -62.044 1.00 54.16 343 GLU A CA 1
ATOM 2618 C C . GLU A 1 343 ? 24.063 21.595 -62.396 1.00 54.16 343 GLU A C 1
ATOM 2620 O O . GLU A 1 343 ? 25.149 21.867 -61.871 1.00 54.16 343 GLU A O 1
ATOM 2625 N N . PRO A 1 344 ? 23.955 20.576 -63.270 1.00 52.66 344 PRO A N 1
ATOM 2626 C CA . PRO A 1 344 ? 25.120 19.812 -63.682 1.00 52.66 344 PRO A CA 1
ATOM 2627 C C . PRO A 1 344 ? 26.064 20.745 -64.447 1.00 52.66 344 PRO A C 1
ATOM 2629 O O . PRO A 1 344 ? 25.738 21.201 -65.545 1.00 52.66 344 PRO A O 1
ATOM 2632 N N . GLU A 1 345 ? 27.239 21.041 -63.881 1.00 55.12 345 GLU A N 1
ATOM 2633 C CA . GLU A 1 345 ? 28.296 21.749 -64.602 1.00 55.12 345 GLU A CA 1
ATOM 2634 C C . GLU A 1 345 ? 28.675 20.915 -65.834 1.00 55.12 345 GLU A C 1
ATOM 2636 O O . GLU A 1 345 ? 29.358 19.893 -65.740 1.00 55.12 345 GLU A O 1
ATOM 2641 N N . LEU A 1 346 ? 28.189 21.330 -67.008 1.00 53.25 346 LEU A N 1
ATOM 2642 C CA . LEU A 1 346 ? 28.558 20.710 -68.275 1.00 53.25 346 LEU A CA 1
ATOM 2643 C C . LEU A 1 346 ? 30.091 20.708 -68.389 1.00 53.25 346 LEU A C 1
ATOM 2645 O O . LEU A 1 346 ? 30.714 21.748 -68.147 1.00 53.25 346 LEU A O 1
ATOM 2649 N N . PRO A 1 347 ? 30.723 19.587 -68.783 1.00 56.91 347 PRO A N 1
ATOM 2650 C CA . PRO A 1 347 ? 32.170 19.532 -68.895 1.00 56.91 347 PRO A CA 1
ATOM 2651 C C . PRO A 1 347 ? 32.644 20.610 -69.870 1.00 56.91 347 PRO A C 1
ATOM 2653 O O . PRO A 1 347 ? 32.228 20.654 -71.031 1.00 56.91 347 PRO A O 1
ATOM 2656 N N . VAL A 1 348 ? 33.518 21.497 -69.387 1.00 56.28 348 VAL A N 1
ATOM 2657 C CA . VAL A 1 348 ? 34.128 22.554 -70.194 1.00 56.28 348 VAL A CA 1
ATOM 2658 C C . VAL A 1 348 ? 34.841 21.894 -71.373 1.00 56.28 348 VAL A C 1
ATOM 2660 O O . VAL A 1 348 ? 35.853 21.209 -71.203 1.00 56.28 348 VAL A O 1
ATOM 2663 N N . VAL A 1 349 ? 34.305 22.079 -72.582 1.00 53.94 349 VAL A N 1
ATOM 2664 C CA . VAL A 1 349 ? 34.937 21.619 -73.822 1.00 53.94 349 VAL A CA 1
ATOM 2665 C C . VAL A 1 349 ? 36.334 22.233 -73.878 1.00 53.94 349 VAL A C 1
ATOM 2667 O O . VAL A 1 349 ? 36.491 23.447 -73.997 1.00 53.94 349 VAL A O 1
ATOM 2670 N N . SER A 1 350 ? 37.359 21.392 -73.751 1.00 52.75 350 SER A N 1
ATOM 2671 C CA . SER A 1 350 ? 38.754 21.819 -73.827 1.00 52.75 350 SER A CA 1
ATOM 2672 C C . SER A 1 350 ? 39.043 22.316 -75.243 1.00 52.75 350 SER A C 1
ATOM 2674 O O . SER A 1 350 ? 39.149 21.524 -76.178 1.00 52.75 350 SER A O 1
ATOM 2676 N N . VAL A 1 351 ? 39.145 23.633 -75.419 1.00 60.97 351 VAL A N 1
ATOM 2677 C CA . VAL A 1 351 ? 39.600 24.232 -76.677 1.00 60.97 351 VAL A CA 1
ATOM 2678 C C . VAL A 1 351 ? 41.081 23.879 -76.845 1.00 60.97 351 VAL A C 1
ATOM 2680 O O . VAL A 1 351 ? 41.909 24.255 -76.016 1.00 60.97 351 VAL A O 1
ATOM 2683 N N . LEU A 1 352 ? 41.407 23.119 -77.894 1.00 60.12 352 LEU A N 1
ATOM 2684 C CA . LEU A 1 352 ? 42.785 22.822 -78.302 1.00 60.12 352 LEU A CA 1
ATOM 2685 C C . LEU A 1 352 ? 43.583 24.137 -78.445 1.00 60.12 352 LEU A C 1
ATOM 2687 O O . LEU A 1 352 ? 43.112 25.035 -79.146 1.00 60.12 352 LEU A O 1
ATOM 2691 N N . PRO A 1 353 ? 44.771 24.279 -77.828 1.00 62.28 353 PRO A N 1
ATOM 2692 C CA . PRO A 1 353 ? 45.597 25.470 -78.010 1.00 62.28 353 PRO A CA 1
ATOM 2693 C C . PRO A 1 353 ? 46.094 25.570 -79.458 1.00 62.28 353 PRO A C 1
ATOM 2695 O O . PRO A 1 353 ? 46.604 24.587 -79.998 1.00 62.28 353 PRO A O 1
ATOM 2698 N N . GLU A 1 354 ? 45.973 26.750 -80.076 1.00 64.00 354 GLU A N 1
ATOM 2699 C CA . GLU A 1 354 ? 46.599 27.045 -81.372 1.00 64.00 354 GLU A CA 1
ATOM 2700 C C . GLU A 1 354 ? 48.118 26.807 -81.307 1.00 64.00 354 GLU A C 1
ATOM 2702 O O . GLU A 1 354 ? 48.809 27.252 -80.386 1.00 64.00 354 GLU A O 1
ATOM 2707 N N . GLU A 1 355 ? 48.630 26.085 -82.302 1.00 65.06 355 GLU A N 1
ATOM 2708 C CA . GLU A 1 355 ? 50.041 25.735 -82.456 1.00 65.06 355 GLU A CA 1
ATOM 2709 C C . GLU A 1 355 ? 50.889 27.004 -82.711 1.00 65.06 355 GLU A C 1
ATOM 2711 O O . GLU A 1 355 ? 50.547 27.809 -83.583 1.00 65.06 355 GLU A O 1
ATOM 2716 N N . PRO A 1 356 ? 51.990 27.237 -81.968 1.00 68.94 356 PRO A N 1
ATOM 2717 C CA . PRO A 1 356 ? 52.800 28.441 -82.133 1.00 68.94 356 PRO A CA 1
ATOM 2718 C C . PRO A 1 356 ? 53.569 28.432 -83.469 1.00 68.94 356 PRO A C 1
ATOM 2720 O O . PRO A 1 356 ? 54.017 27.375 -83.919 1.00 68.94 356 PRO A O 1
ATOM 2723 N N . PRO A 1 357 ? 53.784 29.598 -84.111 1.00 60.06 357 PRO A N 1
ATOM 2724 C CA . PRO A 1 357 ? 54.429 29.658 -85.419 1.00 60.06 357 PRO A CA 1
ATOM 2725 C C . PRO A 1 357 ? 55.900 29.215 -85.359 1.00 60.06 357 PRO A C 1
ATOM 2727 O O . PRO A 1 357 ? 56.657 29.607 -84.468 1.00 60.06 357 PRO A O 1
ATOM 2730 N N . ALA A 1 358 ? 56.300 28.409 -86.345 1.00 64.88 358 ALA A N 1
ATOM 2731 C CA . ALA A 1 358 ? 57.639 27.840 -86.479 1.00 64.88 358 ALA A CA 1
ATOM 2732 C C . ALA A 1 358 ? 58.748 28.912 -86.627 1.00 64.88 358 ALA A C 1
ATOM 2734 O O . ALA A 1 358 ? 58.524 29.956 -87.248 1.00 64.88 358 ALA A O 1
ATOM 2735 N N . PRO A 1 359 ? 59.969 28.659 -86.114 1.00 62.38 359 PRO A N 1
ATOM 2736 C CA . PRO A 1 359 ? 61.072 29.607 -86.190 1.00 62.38 359 PRO A CA 1
ATOM 2737 C C . PRO A 1 359 ? 61.665 29.659 -87.604 1.00 62.38 359 PRO A C 1
ATOM 2739 O O . PRO A 1 359 ? 62.048 28.640 -88.178 1.00 62.38 359 PRO A O 1
ATOM 2742 N N . VAL A 1 360 ? 61.786 30.868 -88.152 1.00 63.44 360 VAL A N 1
ATOM 2743 C CA . VAL A 1 360 ? 62.492 31.127 -89.413 1.00 63.44 360 VAL A CA 1
ATOM 2744 C C . VAL A 1 360 ? 63.999 31.078 -89.148 1.00 63.44 360 VAL A C 1
ATOM 2746 O O . VAL A 1 360 ? 64.541 31.934 -88.449 1.00 63.44 360 VAL A O 1
ATOM 2749 N N . ALA A 1 361 ? 64.679 30.074 -89.699 1.00 63.44 361 ALA A N 1
ATOM 2750 C CA . ALA A 1 361 ? 66.136 30.051 -89.789 1.00 63.44 361 ALA A CA 1
ATOM 2751 C C . ALA A 1 361 ? 66.601 30.965 -90.942 1.00 63.44 361 ALA A C 1
ATOM 2753 O O . ALA A 1 361 ? 66.019 30.890 -92.025 1.00 63.44 361 ALA A O 1
ATOM 2754 N N . PRO A 1 362 ? 67.638 31.805 -90.773 1.00 63.31 362 PRO A N 1
ATOM 2755 C CA . PRO A 1 362 ? 68.300 32.430 -91.911 1.00 63.31 362 PRO A CA 1
ATOM 2756 C C . PRO A 1 362 ? 69.227 31.419 -92.612 1.00 63.31 362 PRO A C 1
ATOM 2758 O O . PRO A 1 362 ? 70.100 30.822 -91.981 1.00 63.31 362 PRO A O 1
ATOM 2761 N N . GLU A 1 363 ? 69.021 31.227 -93.917 1.00 60.00 363 GLU A N 1
ATOM 2762 C CA . GLU A 1 363 ? 69.960 30.553 -94.821 1.00 60.00 363 GLU A CA 1
ATOM 2763 C C . GLU A 1 363 ? 71.243 31.394 -94.997 1.00 60.00 363 GLU A C 1
ATOM 2765 O O . GLU A 1 363 ? 71.151 32.579 -95.303 1.00 60.00 363 GLU A O 1
ATOM 2770 N N . ILE A 1 364 ? 72.390 30.726 -94.787 1.00 50.88 364 ILE A N 1
ATOM 2771 C CA . ILE A 1 364 ? 73.779 30.940 -95.279 1.00 50.88 364 ILE A CA 1
ATOM 2772 C C . ILE A 1 364 ? 74.308 32.378 -95.398 1.00 50.88 364 ILE A C 1
ATOM 2774 O O . ILE A 1 364 ? 73.926 33.107 -96.340 1.00 50.88 364 ILE A O 1
#

Secondary structure (DSSP, 8-state):
--------------HHHHHHHHHHHHHHHTS-------PEEEEEETT-EEEEE-SS--EEEES-TTTEEEEE-SSSEEEEEE-SSEEEEEEEE-SS-EEEEEEEEE---HHHHHHHHHHHT-TT-EEEEETTEEEEEEEEEEHHHHHHHHHHHHHH-S-EEEEEEEEEPPPPPPP----HHHHHHHH--TTEEEEEETTEEEEEEEESSHHHHHHHHHHHTTT-S-EEEEEEE-PPP--------------------------------------------HHHHHHHHHHHH--TTEEEEEETTEEEEEEEESSHHHHHHHHHHHHTT-SEEEEEEEE-----------PPPPPPPPP-PPP-

pLDDT: mean 77.23, std 19.47, range [24.17, 97.19]